Protein AF-A0A7S2S8W8-F1 (afdb_monomer)

Sequence (246 aa):
MSVVNAVALASGLCRGRGTAKTPIMGRAKRGIFCGKHIGFGNNVSFSNRKTRRSFKPNVHAHNLKSELLGETIRLNVSCHALRNIKKFGGLDNLILNKPRLVADSEIAQKLRVRMLHALEKKKLEEQGIVPDLPEVPENTLYNPKDENTCPSITDRIVEYVKRQEENNTKILEAIRDIETGTSQGDMALEKRGYRELELRVKLVRGHQTKMDKLMLLKEEAEENLRTTLHQKKVLSRNPAYDFDTN

Structure (mmCIF, N/CA/C/O backbone):
data_AF-A0A7S2S8W8-F1
#
_entry.id   AF-A0A7S2S8W8-F1
#
loop_
_atom_site.group_PDB
_atom_site.id
_atom_site.type_symbol
_atom_site.label_atom_id
_atom_site.label_alt_id
_atom_site.label_comp_id
_atom_site.label_asym_id
_atom_site.label_entity_id
_atom_site.label_seq_id
_atom_site.pdbx_PDB_ins_code
_atom_site.Cartn_x
_atom_site.Cartn_y
_atom_site.Cartn_z
_atom_site.occupancy
_atom_site.B_iso_or_equiv
_atom_site.auth_seq_id
_atom_site.auth_comp_id
_atom_site.auth_asym_id
_atom_site.auth_atom_id
_atom_site.pdbx_PDB_model_num
ATOM 1 N N . MET A 1 1 ? 47.990 -44.825 5.939 1.00 40.16 1 MET A N 1
ATOM 2 C CA . MET A 1 1 ? 46.620 -44.996 5.407 1.00 40.16 1 MET A CA 1
ATOM 3 C C . MET A 1 1 ? 45.689 -44.319 6.407 1.00 40.16 1 MET A C 1
ATOM 5 O O . MET A 1 1 ? 45.639 -44.792 7.522 1.00 40.16 1 MET A O 1
ATOM 9 N N . SER A 1 2 ? 45.044 -43.181 6.200 1.00 39.59 2 SER A N 1
ATOM 10 C CA . SER A 1 2 ? 44.825 -42.337 5.032 1.00 39.59 2 SER A CA 1
ATOM 11 C C . SER A 1 2 ? 44.692 -40.885 5.508 1.00 39.59 2 SER A C 1
ATOM 13 O O . SER A 1 2 ? 43.939 -40.581 6.426 1.00 39.59 2 SER A O 1
ATOM 15 N N . VAL A 1 3 ? 45.450 -40.018 4.850 1.00 44.34 3 VAL A N 1
ATOM 16 C CA . VAL A 1 3 ? 45.323 -38.559 4.771 1.00 44.34 3 VAL A CA 1
ATOM 17 C C . VAL A 1 3 ? 43.869 -38.161 4.474 1.00 44.34 3 VAL A C 1
ATOM 19 O O . VAL A 1 3 ? 43.349 -38.717 3.519 1.00 44.34 3 VAL A O 1
ATOM 22 N N . VAL A 1 4 ? 43.259 -37.208 5.202 1.00 42.69 4 VAL A N 1
ATOM 23 C CA . VAL A 1 4 ? 42.712 -35.954 4.622 1.00 42.69 4 VAL A CA 1
ATOM 24 C C . VAL A 1 4 ? 42.520 -34.875 5.702 1.00 42.69 4 VAL A C 1
ATOM 26 O O . VAL A 1 4 ? 41.838 -35.074 6.702 1.00 42.69 4 VAL A O 1
ATOM 29 N N . ASN A 1 5 ? 43.119 -33.715 5.443 1.00 41.22 5 ASN A N 1
ATOM 30 C CA . ASN A 1 5 ? 42.885 -32.427 6.090 1.00 41.22 5 ASN A CA 1
ATOM 31 C C . ASN A 1 5 ? 41.454 -31.906 5.879 1.00 41.22 5 ASN A C 1
ATOM 33 O O . ASN A 1 5 ? 40.918 -32.022 4.779 1.00 41.22 5 ASN A O 1
ATOM 37 N N . ALA A 1 6 ? 40.947 -31.142 6.851 1.00 36.03 6 ALA A N 1
ATOM 38 C CA . ALA A 1 6 ? 40.070 -30.002 6.581 1.00 36.03 6 ALA A CA 1
ATOM 39 C C . ALA A 1 6 ? 40.282 -28.898 7.635 1.00 36.03 6 ALA A C 1
ATOM 41 O O . ALA A 1 6 ? 39.604 -28.829 8.655 1.00 36.03 6 ALA A O 1
ATOM 42 N N . VAL A 1 7 ? 41.250 -28.022 7.360 1.00 43.06 7 VAL A N 1
A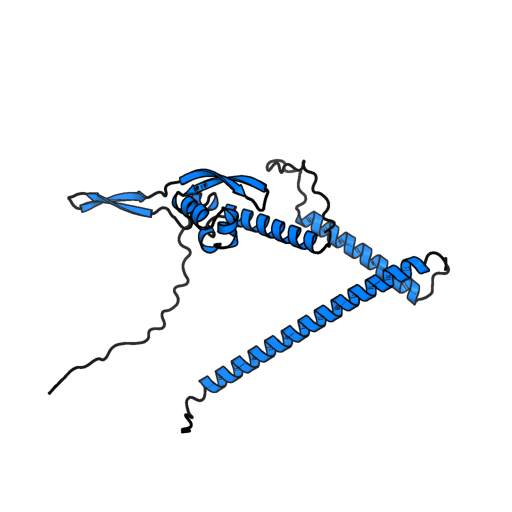TOM 43 C CA . VAL A 1 7 ? 41.299 -26.654 7.889 1.00 43.06 7 VAL A CA 1
ATOM 44 C C . VAL A 1 7 ? 40.491 -25.787 6.933 1.00 43.06 7 VAL A C 1
ATOM 46 O O . VAL A 1 7 ? 40.870 -25.667 5.772 1.00 43.06 7 VAL A O 1
ATOM 49 N N . ALA A 1 8 ? 39.399 -25.196 7.412 1.00 33.44 8 ALA A N 1
ATOM 50 C CA . ALA A 1 8 ? 38.772 -23.972 6.903 1.00 33.44 8 ALA A CA 1
ATOM 51 C C . ALA A 1 8 ? 37.471 -23.748 7.689 1.00 33.44 8 ALA A C 1
ATOM 53 O O . ALA A 1 8 ? 36.751 -24.698 7.949 1.00 33.44 8 ALA A O 1
ATOM 54 N N . LEU A 1 9 ? 37.030 -22.561 8.077 1.00 34.72 9 LEU A N 1
ATOM 55 C CA . LEU A 1 9 ? 37.530 -21.197 8.004 1.00 34.72 9 LEU A CA 1
ATOM 56 C C . LEU A 1 9 ? 36.616 -20.408 8.958 1.00 34.72 9 LEU A C 1
ATOM 58 O O . LEU A 1 9 ? 35.430 -20.714 9.067 1.00 34.72 9 LEU A O 1
ATOM 62 N N . ALA A 1 10 ? 37.191 -19.408 9.622 1.00 37.75 10 ALA A N 1
ATOM 63 C CA . ALA A 1 10 ? 36.541 -18.280 10.281 1.00 37.75 10 ALA A CA 1
ATOM 64 C C . ALA A 1 10 ? 35.009 -18.202 10.119 1.00 37.75 10 ALA A C 1
ATOM 66 O O . ALA A 1 10 ? 34.500 -17.874 9.044 1.00 37.75 10 ALA A O 1
ATOM 67 N N . SER A 1 11 ? 34.283 -18.379 11.226 1.00 39.22 11 SER A N 1
ATOM 68 C CA . SER A 1 11 ? 32.930 -17.852 11.395 1.00 39.22 11 SER A CA 1
ATOM 69 C C . SER A 1 11 ? 33.002 -16.324 11.361 1.00 39.22 11 SER A C 1
ATOM 71 O O . SER A 1 11 ? 32.976 -15.639 12.385 1.00 39.22 11 SER A O 1
ATOM 73 N N . GLY A 1 12 ? 33.170 -15.781 10.157 1.00 35.94 12 GLY A N 1
ATOM 74 C CA . GLY A 1 12 ? 33.008 -14.373 9.892 1.00 35.94 12 GLY A CA 1
ATOM 75 C C . GLY A 1 12 ? 31.598 -14.013 10.312 1.00 35.94 12 GLY A C 1
ATOM 76 O O . GLY A 1 12 ? 30.636 -14.437 9.672 1.00 35.94 12 GLY A O 1
ATOM 77 N N . LEU A 1 13 ? 31.484 -13.230 11.388 1.00 39.47 13 LEU A N 1
ATOM 78 C CA . LEU A 1 13 ? 30.313 -12.404 11.617 1.00 39.47 13 LEU A CA 1
ATOM 79 C C . LEU A 1 13 ? 30.018 -11.725 10.284 1.00 39.47 13 LEU A C 1
ATOM 81 O O . LEU A 1 13 ? 30.753 -10.836 9.841 1.00 39.47 13 LEU A O 1
ATOM 85 N N . CYS A 1 14 ? 28.957 -12.175 9.625 1.00 34.72 14 CYS A N 1
ATOM 86 C CA . CYS A 1 14 ? 28.351 -11.465 8.529 1.00 34.72 14 CYS A CA 1
ATOM 87 C C . CYS A 1 14 ? 27.943 -10.106 9.096 1.00 34.72 14 CYS A C 1
ATOM 89 O O . CYS A 1 14 ? 26.893 -9.958 9.718 1.00 34.72 14 CYS A O 1
ATOM 91 N N . ARG A 1 15 ? 28.829 -9.116 8.937 1.00 38.19 15 ARG A N 1
ATOM 92 C CA . ARG A 1 15 ? 28.527 -7.710 9.163 1.00 38.19 15 ARG A CA 1
ATOM 93 C C . ARG A 1 15 ? 27.234 -7.453 8.409 1.00 38.19 15 ARG A C 1
ATOM 95 O O . ARG A 1 15 ? 27.212 -7.549 7.180 1.00 38.19 15 ARG A O 1
ATOM 102 N N . GLY A 1 16 ? 26.158 -7.213 9.154 1.00 38.75 16 GLY A N 1
ATOM 103 C CA . GLY A 1 16 ? 24.884 -6.808 8.597 1.00 38.75 16 GLY A CA 1
ATOM 104 C C . GLY A 1 16 ? 25.149 -5.583 7.743 1.00 38.75 16 GLY A C 1
ATOM 105 O O . GLY A 1 16 ? 25.355 -4.489 8.262 1.00 38.75 16 GLY A O 1
ATOM 106 N N . ARG A 1 17 ? 25.209 -5.775 6.423 1.00 44.06 17 ARG A N 1
ATOM 107 C CA . ARG A 1 17 ? 25.119 -4.674 5.479 1.00 44.06 17 ARG A CA 1
ATOM 108 C C . ARG A 1 17 ? 23.768 -4.048 5.776 1.00 44.06 17 ARG A C 1
ATOM 110 O O . ARG A 1 17 ? 22.747 -4.647 5.444 1.00 44.06 17 ARG A O 1
ATOM 117 N N . GLY A 1 18 ? 23.767 -2.900 6.457 1.00 41.16 18 GLY A N 1
ATOM 118 C CA . GLY A 1 18 ? 22.583 -2.060 6.559 1.00 41.16 18 GLY A CA 1
ATOM 119 C C . GLY A 1 18 ? 22.009 -1.965 5.154 1.00 41.16 18 GLY A C 1
ATOM 120 O O . GLY A 1 18 ? 22.720 -1.586 4.222 1.00 41.16 18 GLY A O 1
ATOM 121 N N . THR A 1 19 ? 20.794 -2.473 4.966 1.00 54.81 19 THR A N 1
ATOM 122 C CA . THR A 1 19 ? 20.204 -2.616 3.639 1.00 54.81 19 THR A CA 1
ATOM 123 C C . THR A 1 19 ? 20.020 -1.216 3.078 1.00 54.81 19 THR A C 1
ATOM 125 O O . THR A 1 19 ? 19.075 -0.520 3.455 1.00 54.81 19 THR A O 1
ATOM 128 N N . ALA A 1 20 ? 20.940 -0.772 2.220 1.00 55.22 20 ALA A N 1
ATOM 129 C CA . ALA A 1 20 ? 20.755 0.452 1.464 1.00 55.22 20 ALA A CA 1
ATOM 130 C C . ALA A 1 20 ? 19.394 0.337 0.769 1.00 55.22 20 ALA A C 1
ATOM 132 O O . ALA A 1 20 ? 19.140 -0.647 0.067 1.00 55.22 20 ALA A O 1
ATOM 133 N N . LYS A 1 21 ? 18.489 1.286 1.038 1.00 60.09 21 LYS A N 1
ATOM 134 C CA . LYS A 1 21 ? 17.157 1.292 0.429 1.00 60.09 21 LYS A CA 1
ATOM 135 C C . LYS A 1 21 ? 17.355 1.263 -1.084 1.00 60.09 21 LYS A C 1
ATOM 137 O O . LYS A 1 21 ? 17.947 2.182 -1.645 1.00 60.09 21 LYS A O 1
ATOM 142 N N . THR A 1 22 ? 16.898 0.196 -1.736 1.00 68.69 22 THR A N 1
ATOM 143 C CA . THR A 1 22 ? 16.925 0.114 -3.197 1.00 68.69 22 THR A CA 1
ATOM 144 C C . THR A 1 22 ? 16.184 1.318 -3.773 1.00 68.69 22 THR A C 1
ATOM 146 O O . THR A 1 22 ? 15.126 1.667 -3.245 1.00 68.69 22 THR A O 1
ATOM 149 N N . PRO A 1 23 ? 16.705 1.964 -4.828 1.00 78.12 23 PRO A N 1
ATOM 150 C CA . PRO A 1 23 ? 16.072 3.145 -5.398 1.00 78.12 23 PRO A CA 1
ATOM 151 C C . PRO A 1 23 ? 14.656 2.804 -5.880 1.00 78.12 23 PRO A C 1
ATOM 153 O O . PRO A 1 23 ? 14.464 1.991 -6.784 1.00 78.12 23 PRO A O 1
ATOM 156 N N . ILE A 1 24 ? 13.660 3.422 -5.243 1.00 85.44 24 ILE A N 1
ATOM 157 C CA . ILE A 1 24 ? 12.235 3.239 -5.539 1.00 85.44 24 ILE A CA 1
ATOM 158 C C . ILE A 1 24 ? 11.877 4.120 -6.736 1.00 85.44 24 ILE A C 1
ATOM 160 O O . ILE A 1 24 ? 12.171 5.318 -6.742 1.00 85.44 24 ILE A O 1
ATOM 164 N N . MET A 1 25 ? 11.206 3.565 -7.751 1.00 91.00 25 MET A N 1
ATOM 165 C CA . MET A 1 25 ? 10.760 4.388 -8.880 1.00 91.00 25 MET A CA 1
ATOM 166 C C . MET A 1 25 ? 9.703 5.414 -8.429 1.00 91.00 25 MET A C 1
ATOM 168 O O . MET A 1 25 ? 8.770 5.076 -7.700 1.00 91.00 25 MET A O 1
ATOM 172 N N . GLY A 1 26 ? 9.754 6.649 -8.940 1.00 90.69 26 GLY A N 1
ATOM 173 C CA . GLY A 1 26 ? 8.770 7.685 -8.581 1.00 90.69 26 GLY A CA 1
ATOM 174 C C . GLY A 1 26 ? 7.314 7.303 -8.897 1.00 90.69 26 GLY A C 1
ATOM 175 O O . GLY A 1 26 ? 6.391 7.713 -8.199 1.00 90.69 26 GLY A O 1
ATOM 176 N N . ARG A 1 27 ? 7.095 6.449 -9.908 1.00 91.81 27 ARG A N 1
ATOM 177 C CA . ARG A 1 27 ? 5.765 5.914 -10.250 1.00 91.81 27 ARG A CA 1
ATOM 178 C C . ARG A 1 27 ? 5.207 4.976 -9.168 1.00 91.81 27 ARG A C 1
ATOM 180 O O . ARG A 1 27 ? 3.992 4.935 -9.001 1.00 91.81 27 ARG A O 1
ATOM 187 N N . ALA A 1 28 ? 6.063 4.271 -8.423 1.00 93.31 28 ALA A N 1
ATOM 188 C CA . ALA A 1 28 ? 5.646 3.326 -7.387 1.00 93.31 28 ALA A CA 1
ATOM 189 C C . ALA A 1 28 ? 5.026 4.026 -6.176 1.00 93.31 28 ALA A C 1
ATOM 191 O O . ALA A 1 28 ? 4.106 3.486 -5.576 1.00 93.31 28 ALA A O 1
ATOM 192 N N . LYS A 1 29 ? 5.429 5.270 -5.896 1.00 92.31 29 LYS A N 1
ATOM 193 C CA . LYS A 1 29 ? 4.823 6.099 -4.846 1.00 92.31 29 LYS A CA 1
ATOM 194 C C . LYS A 1 29 ? 3.342 6.398 -5.109 1.00 92.31 29 LYS A C 1
ATOM 196 O O . LYS A 1 29 ? 2.543 6.436 -4.179 1.00 92.31 29 LYS A O 1
ATOM 201 N N . ARG A 1 30 ? 2.973 6.573 -6.388 1.00 93.19 30 ARG A N 1
ATOM 202 C CA . ARG A 1 30 ? 1.627 6.975 -6.848 1.00 93.19 30 ARG A CA 1
ATOM 203 C C . ARG A 1 30 ? 0.726 5.805 -7.265 1.00 93.19 30 ARG A C 1
ATOM 205 O O . ARG A 1 30 ? -0.332 6.030 -7.843 1.00 93.19 3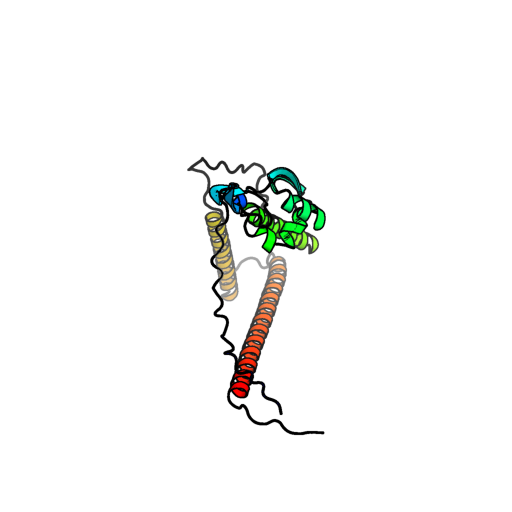0 ARG A O 1
ATOM 212 N N . GLY A 1 31 ? 1.150 4.560 -7.075 1.00 94.62 31 GLY A N 1
ATOM 213 C CA . GLY A 1 31 ? 0.384 3.388 -7.504 1.00 94.62 31 GLY A CA 1
ATOM 214 C C . GLY A 1 31 ? 0.757 2.142 -6.715 1.00 94.62 31 GLY A C 1
ATOM 215 O O . GLY A 1 31 ? 1.594 2.201 -5.822 1.00 94.62 31 GLY A O 1
ATOM 216 N N . ILE A 1 32 ? 0.145 1.004 -7.032 1.00 96.12 32 ILE A N 1
ATOM 217 C CA . ILE A 1 32 ? 0.390 -0.257 -6.324 1.00 96.12 32 ILE A CA 1
ATOM 218 C C . ILE A 1 32 ? 1.155 -1.215 -7.236 1.00 96.12 32 ILE A C 1
ATOM 220 O O . ILE A 1 32 ? 0.623 -1.750 -8.210 1.00 96.12 32 ILE A O 1
ATOM 224 N N . PHE A 1 33 ? 2.427 -1.444 -6.904 1.00 95.94 33 PHE A N 1
ATOM 225 C CA . PHE A 1 33 ? 3.345 -2.248 -7.718 1.00 95.94 33 PHE A CA 1
ATOM 226 C C . PHE A 1 33 ? 3.757 -3.572 -7.069 1.00 95.94 33 PHE A C 1
ATOM 228 O O . PHE A 1 33 ? 4.293 -4.434 -7.766 1.00 95.94 33 PHE A O 1
ATOM 235 N N . CYS A 1 34 ? 3.479 -3.756 -5.774 1.00 94.44 34 CYS A N 1
ATOM 236 C CA . CYS A 1 34 ? 3.847 -4.947 -5.002 1.00 94.44 34 CYS A CA 1
ATOM 237 C C . CYS A 1 34 ? 5.341 -5.311 -5.124 1.00 94.44 34 CYS A C 1
ATOM 239 O O . CYS A 1 34 ? 5.678 -6.440 -5.476 1.00 94.44 34 CYS A O 1
ATOM 241 N N . GLY A 1 35 ? 6.233 -4.333 -4.927 1.00 90.44 35 GLY A N 1
ATOM 242 C CA . GLY A 1 35 ? 7.690 -4.511 -5.016 1.00 90.44 35 GLY A CA 1
ATOM 243 C C . GLY A 1 35 ? 8.256 -4.678 -6.433 1.00 90.44 35 GLY A C 1
ATOM 244 O O . GLY A 1 35 ? 9.453 -4.914 -6.595 1.00 90.44 35 GLY A O 1
ATOM 245 N N . LYS A 1 36 ? 7.434 -4.577 -7.490 1.00 93.19 36 LYS A N 1
ATOM 246 C CA . LYS A 1 36 ? 7.931 -4.603 -8.875 1.00 93.19 36 LYS A CA 1
ATOM 247 C C . LYS A 1 36 ? 8.510 -3.251 -9.266 1.00 93.19 36 LYS A C 1
ATOM 249 O O . LYS A 1 36 ? 7.774 -2.272 -9.380 1.00 93.19 36 LYS A O 1
ATOM 254 N N . HIS A 1 37 ? 9.814 -3.242 -9.544 1.00 93.25 37 HIS A N 1
ATOM 255 C CA . HIS A 1 37 ? 10.558 -2.053 -9.956 1.00 93.25 37 HIS A CA 1
ATOM 256 C C . HIS A 1 37 ? 10.982 -2.067 -11.432 1.00 93.25 37 HIS A C 1
ATOM 258 O O . HIS A 1 37 ? 10.821 -3.076 -12.118 1.00 93.25 37 HIS A O 1
ATOM 264 N N . ILE A 1 38 ? 11.478 -0.929 -11.939 1.00 94.44 38 ILE A N 1
ATOM 265 C CA . ILE A 1 38 ? 12.069 -0.850 -13.281 1.00 94.44 38 ILE A CA 1
ATOM 266 C C . ILE A 1 38 ? 13.396 -1.604 -13.228 1.00 94.44 38 ILE A C 1
ATOM 268 O O . ILE A 1 38 ? 14.265 -1.273 -12.426 1.00 94.44 38 ILE A O 1
ATOM 272 N N . GLY A 1 39 ? 13.547 -2.609 -14.084 1.00 93.38 39 GLY A N 1
ATOM 273 C CA . GLY A 1 39 ? 14.824 -3.281 -14.285 1.00 93.38 39 GLY A CA 1
ATOM 274 C C . GLY A 1 39 ? 15.680 -2.510 -15.284 1.00 93.38 39 GLY A C 1
ATOM 275 O O . GLY A 1 39 ? 15.172 -2.033 -16.300 1.00 93.38 39 GLY A O 1
ATOM 276 N N . PHE A 1 40 ? 16.984 -2.424 -15.041 1.00 94.88 40 PHE A N 1
ATOM 277 C CA . PHE A 1 40 ? 17.944 -1.906 -16.014 1.00 94.88 40 PHE A CA 1
ATOM 278 C C . PHE A 1 40 ? 18.826 -3.046 -16.510 1.00 94.88 40 PHE A C 1
ATOM 280 O O . PHE A 1 40 ? 19.296 -3.858 -15.718 1.00 94.88 40 PHE A O 1
ATOM 287 N N . GLY A 1 41 ? 19.062 -3.108 -17.817 1.00 96.56 41 GLY A N 1
ATOM 288 C CA . GLY A 1 41 ? 19.919 -4.129 -18.409 1.00 96.56 41 GLY A CA 1
ATOM 289 C C . GLY A 1 41 ? 20.430 -3.721 -19.780 1.00 96.56 41 GLY A C 1
ATOM 290 O O . GLY A 1 41 ? 20.379 -2.547 -20.149 1.00 96.56 41 GLY A O 1
ATOM 291 N N . ASN A 1 42 ? 20.929 -4.698 -20.532 1.00 98.12 42 ASN A N 1
ATOM 292 C CA . ASN A 1 42 ? 21.474 -4.482 -21.867 1.00 98.12 42 ASN A CA 1
ATOM 293 C C . ASN A 1 42 ? 20.711 -5.318 -22.899 1.00 98.12 42 ASN A C 1
ATOM 295 O O . ASN A 1 42 ? 20.236 -6.406 -22.583 1.00 98.12 42 ASN A O 1
ATOM 299 N N . ASN A 1 43 ? 20.603 -4.824 -24.128 1.00 97.31 43 ASN A N 1
ATOM 300 C CA . ASN A 1 43 ? 20.388 -5.671 -25.289 1.00 97.31 43 ASN A CA 1
ATOM 301 C C . ASN A 1 43 ? 21.753 -6.196 -25.749 1.00 97.31 43 ASN A C 1
ATOM 303 O O . ASN A 1 43 ? 22.711 -5.421 -25.787 1.00 97.31 43 ASN A O 1
ATOM 307 N N . VAL A 1 44 ? 21.851 -7.486 -26.054 1.00 97.44 44 VAL A N 1
ATOM 308 C CA . VAL A 1 44 ? 23.107 -8.140 -26.442 1.00 97.44 44 VAL A CA 1
ATOM 309 C C . VAL A 1 44 ? 22.930 -8.683 -27.852 1.00 97.44 44 VAL A C 1
ATOM 311 O O . VAL A 1 44 ? 22.032 -9.481 -28.100 1.00 97.44 44 VAL A O 1
ATOM 314 N N . SER A 1 45 ? 23.750 -8.200 -28.783 1.00 96.88 45 SER A N 1
ATOM 315 C CA . SER A 1 45 ? 23.772 -8.706 -30.164 1.00 96.88 45 SER A CA 1
ATOM 316 C C . SER A 1 45 ? 24.510 -10.043 -30.263 1.00 96.88 45 SER A C 1
ATOM 318 O O . SER A 1 45 ? 25.250 -10.409 -29.354 1.00 96.88 45 SER A O 1
ATOM 320 N N . PHE A 1 46 ? 24.371 -10.734 -31.398 1.00 96.88 46 PHE A N 1
ATOM 321 C CA . PHE A 1 46 ? 25.127 -11.956 -31.698 1.00 96.88 46 PHE A CA 1
ATOM 322 C C . PHE A 1 46 ? 26.648 -11.749 -31.575 1.00 96.88 46 PHE A C 1
ATOM 324 O O . PHE A 1 46 ? 27.353 -12.584 -31.022 1.00 96.88 46 PHE A O 1
ATOM 331 N N . SER A 1 47 ? 27.145 -10.575 -31.982 1.00 97.06 47 SER A N 1
ATOM 332 C CA . SER A 1 47 ? 28.548 -10.164 -31.815 1.00 97.06 47 SER A CA 1
ATOM 333 C C . SER A 1 47 ? 28.871 -9.607 -30.416 1.00 97.06 47 SER A C 1
ATOM 335 O O . SER A 1 47 ? 29.846 -8.877 -30.257 1.00 97.06 47 SER A O 1
ATOM 337 N N . ASN A 1 48 ? 28.035 -9.863 -29.405 1.00 96.00 48 ASN A N 1
ATOM 338 C CA . ASN A 1 48 ? 28.184 -9.415 -28.014 1.00 96.00 48 ASN A CA 1
ATOM 339 C C . ASN A 1 48 ? 28.289 -7.894 -27.781 1.00 96.00 48 ASN A C 1
ATOM 341 O O . ASN A 1 48 ? 28.655 -7.454 -26.687 1.00 96.00 48 ASN A O 1
ATOM 345 N N . ARG A 1 49 ? 27.896 -7.057 -28.750 1.00 96.88 49 ARG A N 1
ATOM 346 C CA . ARG A 1 49 ? 27.734 -5.607 -28.526 1.00 96.88 49 ARG A CA 1
ATOM 347 C C . ARG A 1 49 ? 26.558 -5.361 -27.579 1.00 96.88 49 ARG A C 1
ATOM 349 O O . ARG A 1 49 ? 25.490 -5.942 -27.787 1.00 96.88 49 ARG A O 1
ATOM 356 N N . LYS A 1 50 ? 26.758 -4.509 -26.565 1.00 97.94 50 LYS A N 1
ATOM 357 C CA . LYS A 1 50 ? 25.799 -4.237 -25.478 1.00 97.94 50 LYS A CA 1
ATOM 358 C C . LYS A 1 50 ? 25.229 -2.822 -25.588 1.00 97.94 50 LYS A C 1
ATOM 360 O O . LYS A 1 50 ? 25.982 -1.859 -25.492 1.00 97.94 50 LYS A O 1
ATOM 365 N N . THR A 1 51 ? 23.910 -2.684 -25.712 1.00 98.00 51 THR A N 1
ATOM 366 C CA . THR A 1 51 ? 23.212 -1.381 -25.672 1.00 98.00 51 THR A CA 1
ATOM 367 C C . THR A 1 51 ? 22.288 -1.295 -24.460 1.00 98.00 51 THR A C 1
ATOM 369 O O . THR A 1 51 ? 21.669 -2.286 -24.084 1.00 98.00 51 THR A O 1
ATOM 372 N N . ARG A 1 52 ? 22.196 -0.137 -23.791 1.00 97.62 52 ARG A N 1
ATOM 373 C CA . ARG A 1 52 ? 21.379 0.012 -22.569 1.00 97.62 52 ARG A CA 1
ATOM 374 C C . ARG A 1 52 ? 19.885 -0.087 -22.893 1.00 97.62 52 ARG A C 1
ATOM 376 O O . ARG A 1 52 ? 19.410 0.535 -23.835 1.00 97.62 52 ARG A O 1
ATOM 383 N N . ARG A 1 53 ? 19.129 -0.820 -22.071 1.00 96.81 53 ARG A N 1
ATOM 384 C CA . ARG A 1 53 ? 17.659 -0.893 -22.133 1.00 96.81 53 ARG A CA 1
ATOM 385 C C . ARG A 1 53 ? 17.034 -0.893 -20.739 1.00 96.81 53 ARG A C 1
ATOM 387 O O . ARG A 1 53 ? 17.689 -1.206 -19.745 1.00 96.81 53 ARG A O 1
ATOM 394 N N . SER A 1 54 ? 15.742 -0.578 -20.675 1.00 95.69 54 SER A N 1
ATOM 395 C CA . SER A 1 54 ? 14.942 -0.642 -19.446 1.00 95.69 54 SER A CA 1
ATOM 396 C C . SER A 1 54 ? 13.797 -1.649 -19.577 1.00 95.69 54 SER A C 1
ATOM 398 O O . SER A 1 54 ? 13.238 -1.838 -20.657 1.00 95.69 54 SER A O 1
ATOM 400 N N . PHE A 1 55 ? 13.452 -2.295 -18.465 1.00 95.12 55 PHE A N 1
ATOM 401 C CA . PHE A 1 55 ? 12.356 -3.250 -18.329 1.00 95.12 55 PHE A CA 1
ATOM 402 C C . PHE A 1 55 ? 11.301 -2.646 -17.407 1.00 95.12 55 PHE A C 1
ATOM 404 O O . PHE A 1 55 ? 11.501 -2.539 -16.195 1.00 95.12 55 PHE A O 1
ATOM 411 N N . LYS A 1 56 ? 10.186 -2.201 -17.987 1.00 94.62 56 LYS A N 1
ATOM 412 C CA . LYS A 1 56 ? 9.091 -1.565 -17.246 1.00 94.62 56 LYS A CA 1
ATOM 413 C C . LYS A 1 56 ? 8.081 -2.629 -16.796 1.00 94.62 56 LYS A C 1
ATOM 415 O O . LYS A 1 56 ? 7.804 -3.548 -17.565 1.00 94.62 56 LYS A O 1
ATOM 420 N N . PRO A 1 57 ? 7.508 -2.520 -15.584 1.00 95.69 57 PRO A N 1
ATOM 421 C CA . PRO A 1 57 ? 6.399 -3.382 -15.191 1.00 95.69 57 PRO A CA 1
ATOM 422 C C . PRO A 1 57 ? 5.167 -3.102 -16.062 1.00 95.69 57 PRO A C 1
ATOM 424 O O . PRO A 1 57 ? 4.959 -1.965 -16.491 1.00 95.69 57 PRO A O 1
ATOM 427 N N . ASN A 1 58 ? 4.331 -4.121 -16.277 1.00 96.50 58 ASN A N 1
ATOM 428 C CA . ASN A 1 58 ? 3.032 -3.939 -16.921 1.00 96.50 58 ASN A CA 1
ATOM 429 C C . ASN A 1 58 ? 2.040 -3.312 -15.926 1.00 96.50 58 ASN A C 1
ATOM 431 O O . ASN A 1 58 ? 1.816 -3.883 -14.853 1.00 96.50 58 ASN A O 1
ATOM 435 N N . VAL A 1 59 ? 1.509 -2.132 -16.256 1.00 96.31 59 VAL A N 1
ATOM 436 C CA . VAL A 1 59 ? 0.703 -1.282 -15.366 1.00 96.31 59 VAL A CA 1
ATOM 437 C C . VAL A 1 59 ? -0.563 -0.849 -16.082 1.00 96.31 59 VAL A C 1
ATOM 439 O O . VAL A 1 59 ? -0.489 -0.310 -17.184 1.00 96.31 59 VAL A O 1
ATOM 442 N N . HIS A 1 60 ? -1.696 -0.997 -15.403 1.00 96.19 60 HIS A N 1
ATOM 443 C CA . HIS A 1 60 ? -3.005 -0.574 -15.886 1.00 96.19 60 HIS A CA 1
ATOM 444 C C . HIS A 1 60 ? -3.727 0.246 -14.815 1.00 96.19 60 HIS A C 1
ATOM 446 O O . HIS A 1 60 ? -3.516 0.044 -13.617 1.00 96.19 60 HIS A O 1
ATOM 452 N N . ALA A 1 61 ? -4.571 1.183 -15.242 1.00 97.25 61 ALA A N 1
ATOM 453 C CA . ALA A 1 61 ? -5.459 1.904 -14.339 1.00 97.25 61 ALA A CA 1
ATOM 454 C C . ALA A 1 61 ? -6.713 1.056 -14.089 1.00 97.25 61 ALA A C 1
ATOM 456 O O . ALA A 1 61 ? -7.405 0.702 -15.039 1.00 97.25 61 ALA A O 1
ATOM 457 N N . HIS A 1 62 ? -7.006 0.742 -12.828 1.00 96.75 62 HIS A N 1
ATOM 458 C CA . HIS A 1 62 ? -8.195 -0.013 -12.433 1.00 96.75 62 HIS A CA 1
ATOM 459 C C . HIS A 1 62 ? -8.958 0.700 -11.322 1.00 96.75 62 HIS A C 1
ATOM 461 O O . HIS A 1 62 ? -8.362 1.319 -10.439 1.00 96.75 62 HIS A O 1
ATOM 467 N N . ASN A 1 63 ? -10.280 0.561 -11.364 1.00 97.00 63 ASN A N 1
ATOM 468 C CA . ASN A 1 63 ? -11.184 0.971 -10.301 1.00 97.00 63 ASN A CA 1
ATOM 469 C C . ASN A 1 63 ? -11.343 -0.210 -9.339 1.00 97.00 63 ASN A C 1
ATOM 471 O O . ASN A 1 63 ? -11.861 -1.256 -9.725 1.00 97.00 63 ASN A O 1
ATOM 475 N N . LEU A 1 64 ? -10.841 -0.066 -8.115 1.00 96.62 64 LEU A N 1
ATOM 476 C CA . LEU A 1 64 ? -10.883 -1.099 -7.085 1.00 96.62 64 LEU A CA 1
ATOM 477 C C . LEU A 1 64 ? -11.850 -0.674 -5.985 1.00 96.62 64 LEU A C 1
ATOM 479 O O . LEU A 1 64 ? -11.712 0.412 -5.427 1.00 96.62 64 LEU A O 1
ATOM 483 N N . LYS A 1 65 ? -12.819 -1.532 -5.670 1.00 95.62 65 LYS A N 1
ATOM 484 C CA . LYS A 1 65 ? -13.767 -1.296 -4.580 1.00 95.62 65 LYS A CA 1
ATOM 485 C C . LYS A 1 65 ? -13.107 -1.617 -3.235 1.00 95.62 65 LYS A C 1
ATOM 487 O O . LYS A 1 65 ? -12.456 -2.655 -3.111 1.00 95.62 65 LYS A O 1
ATOM 492 N N . SER A 1 66 ? -13.268 -0.724 -2.262 1.00 95.69 66 SER A N 1
ATOM 493 C CA . SER A 1 66 ? -12.907 -0.943 -0.859 1.00 95.69 66 SER A CA 1
ATOM 494 C C . SER A 1 66 ? -14.179 -1.237 -0.069 1.00 95.69 66 SER A C 1
ATOM 496 O O . SER A 1 66 ? -15.138 -0.469 -0.126 1.00 95.69 66 SER A O 1
ATOM 498 N N . GLU A 1 67 ? -14.208 -2.359 0.643 1.00 93.25 67 GLU A N 1
ATOM 499 C CA . GLU A 1 67 ? -15.359 -2.775 1.453 1.00 93.25 67 GLU A CA 1
ATOM 500 C C . GLU A 1 67 ? -15.385 -2.023 2.782 1.00 93.25 67 GLU A C 1
ATOM 502 O O . GLU A 1 67 ? -16.448 -1.633 3.259 1.00 93.25 67 GLU A O 1
ATOM 507 N N . LEU A 1 68 ? -14.208 -1.757 3.358 1.00 93.38 68 LEU A N 1
ATOM 508 C CA . LEU A 1 68 ? -14.096 -1.029 4.619 1.00 93.38 68 LEU A CA 1
ATOM 509 C C . LEU A 1 68 ? -14.503 0.436 4.488 1.00 93.38 68 LEU A C 1
ATOM 511 O O . LEU A 1 68 ? -15.142 0.958 5.400 1.00 93.38 68 LEU A O 1
ATOM 515 N N . LEU A 1 69 ? -14.123 1.080 3.380 1.00 91.56 69 LEU A N 1
ATOM 516 C CA . LEU A 1 69 ? -14.415 2.491 3.120 1.00 91.56 69 LEU A CA 1
ATOM 517 C C . LEU A 1 69 ? -15.738 2.703 2.370 1.00 91.56 69 LEU A C 1
ATOM 519 O O . LEU A 1 69 ? -16.251 3.812 2.372 1.00 91.56 69 LEU A O 1
ATOM 523 N N . GLY A 1 70 ? -16.270 1.681 1.693 1.00 93.81 70 GLY A N 1
ATOM 524 C CA . GLY A 1 70 ? -17.466 1.811 0.850 1.00 93.81 70 GLY A CA 1
ATOM 525 C C . GLY A 1 70 ? -17.243 2.574 -0.466 1.00 93.81 70 GLY A C 1
ATOM 526 O O . GLY A 1 70 ? -18.185 2.782 -1.225 1.00 93.81 70 GLY A O 1
ATOM 527 N N . GLU A 1 71 ? -16.004 2.961 -0.775 1.00 93.56 71 GLU A N 1
ATOM 528 C CA . GLU A 1 71 ? -15.644 3.774 -1.941 1.00 93.56 71 GLU A CA 1
ATOM 529 C C . GLU A 1 71 ? -15.002 2.941 -3.064 1.00 93.56 71 GLU A C 1
ATOM 531 O O . GLU A 1 71 ? -14.359 1.910 -2.835 1.00 93.56 71 GLU A O 1
ATOM 536 N N . THR A 1 72 ? -15.110 3.429 -4.305 1.00 95.75 72 THR A N 1
ATOM 537 C CA . THR A 1 72 ? -14.359 2.889 -5.450 1.00 95.75 72 THR A CA 1
ATOM 538 C C . THR A 1 72 ? -13.148 3.768 -5.744 1.00 95.75 72 THR A C 1
ATOM 540 O O . THR A 1 72 ? -13.283 4.942 -6.075 1.00 95.75 72 THR A O 1
ATOM 543 N N . ILE A 1 73 ? -11.948 3.194 -5.661 1.00 95.06 73 ILE A N 1
ATOM 544 C CA . ILE A 1 73 ? -10.678 3.916 -5.756 1.00 95.06 73 ILE A CA 1
ATOM 545 C C . ILE A 1 73 ? -10.006 3.597 -7.092 1.00 95.06 73 ILE A C 1
ATOM 547 O O . ILE A 1 73 ? -9.674 2.445 -7.382 1.00 95.06 73 ILE A O 1
ATOM 551 N N . ARG A 1 74 ? -9.755 4.625 -7.907 1.00 96.50 74 ARG A N 1
ATOM 552 C CA . ARG A 1 74 ? -9.005 4.489 -9.162 1.00 96.50 74 ARG A CA 1
ATOM 553 C C . ARG A 1 74 ? -7.502 4.519 -8.891 1.00 96.50 74 ARG A C 1
ATOM 555 O O . ARG A 1 74 ? -6.970 5.537 -8.458 1.00 96.50 74 ARG A O 1
ATOM 562 N N . LEU A 1 75 ? -6.802 3.424 -9.185 1.00 96.00 75 LEU A N 1
ATOM 563 C CA . LEU A 1 75 ? -5.363 3.281 -8.944 1.00 96.00 75 LEU A CA 1
ATOM 564 C C . LEU A 1 75 ? -4.628 2.772 -10.184 1.00 96.00 75 LEU A C 1
ATOM 566 O O . LEU A 1 75 ? -5.156 1.984 -10.965 1.00 96.00 75 LEU A O 1
ATOM 570 N N . ASN A 1 76 ? -3.364 3.175 -10.328 1.00 96.88 76 ASN A N 1
ATOM 571 C CA . ASN A 1 76 ? -2.433 2.526 -11.250 1.00 96.88 76 ASN A CA 1
ATOM 572 C C . ASN A 1 76 ? -1.860 1.282 -10.574 1.00 96.88 76 ASN A C 1
ATOM 574 O O . ASN A 1 76 ? -1.161 1.389 -9.562 1.00 96.88 76 ASN A O 1
ATOM 578 N N . VAL A 1 77 ? -2.148 0.112 -11.133 1.00 97.19 77 VAL A N 1
ATOM 579 C CA . VAL A 1 77 ? -1.848 -1.182 -10.522 1.00 97.19 77 VAL A CA 1
ATOM 580 C C . VAL A 1 77 ? -1.057 -2.039 -11.501 1.00 97.19 77 VAL A C 1
ATOM 582 O O . VAL A 1 77 ? -1.366 -2.099 -12.692 1.00 97.19 77 VAL A O 1
ATOM 585 N N . SER A 1 78 ? -0.009 -2.706 -11.018 1.00 97.31 78 SER A N 1
ATOM 586 C CA . SER A 1 78 ? 0.718 -3.676 -11.840 1.00 97.31 78 SER A CA 1
ATOM 587 C C . SER A 1 78 ? -0.070 -4.984 -11.988 1.00 97.31 78 SER A C 1
ATOM 589 O O . SER A 1 78 ? -0.788 -5.387 -11.073 1.00 97.31 78 SER A O 1
ATOM 591 N N . CYS A 1 79 ? 0.110 -5.734 -13.080 1.00 97.19 79 CYS A N 1
ATOM 592 C CA . CYS A 1 79 ? -0.526 -7.061 -13.208 1.00 97.19 79 CYS A CA 1
ATOM 593 C C . CYS A 1 79 ? -0.112 -8.031 -12.084 1.00 97.19 79 CYS A C 1
ATOM 595 O O . CYS A 1 79 ? -0.834 -8.967 -11.745 1.00 97.19 79 CYS A O 1
ATOM 597 N N . HIS A 1 80 ? 1.073 -7.838 -11.496 1.00 96.56 80 HIS A N 1
ATOM 598 C CA . HIS A 1 80 ? 1.490 -8.592 -10.316 1.00 96.56 80 HIS A CA 1
ATOM 599 C C . HIS A 1 80 ? 0.668 -8.205 -9.080 1.00 96.56 80 HIS A C 1
ATOM 601 O O . HIS A 1 80 ? 0.206 -9.084 -8.357 1.00 96.56 80 HIS A O 1
ATOM 607 N N . ALA A 1 81 ? 0.434 -6.909 -8.877 1.00 97.06 81 ALA A N 1
ATOM 608 C CA . ALA A 1 81 ? -0.411 -6.416 -7.802 1.00 97.06 81 ALA A CA 1
ATOM 609 C C . ALA A 1 81 ? -1.873 -6.862 -7.956 1.00 97.06 81 ALA A C 1
ATOM 611 O O . ALA A 1 81 ? -2.441 -7.335 -6.980 1.00 97.06 81 ALA A O 1
ATOM 612 N N . LEU A 1 82 ? -2.447 -6.843 -9.165 1.00 97.25 82 LEU A N 1
ATOM 613 C CA . LEU A 1 82 ? -3.801 -7.370 -9.415 1.00 97.25 82 LEU A CA 1
ATOM 614 C C . LEU A 1 82 ? -3.937 -8.847 -9.016 1.00 97.25 82 LEU A C 1
ATOM 616 O O . LEU A 1 82 ? -4.907 -9.231 -8.365 1.00 97.25 82 LEU A O 1
ATOM 620 N N . ARG A 1 83 ? -2.937 -9.678 -9.340 1.00 96.94 83 ARG A N 1
ATOM 621 C CA . ARG A 1 83 ? -2.910 -11.085 -8.905 1.00 96.94 83 ARG A CA 1
ATOM 622 C C . ARG A 1 83 ? -2.856 -11.218 -7.384 1.00 96.94 83 ARG A C 1
ATOM 624 O O . ARG A 1 83 ? -3.537 -12.078 -6.837 1.00 96.94 83 ARG A O 1
ATOM 631 N N . ASN A 1 84 ? -2.084 -10.369 -6.705 1.00 97.25 84 ASN A N 1
ATOM 632 C CA . ASN A 1 84 ? -2.034 -10.352 -5.242 1.00 97.25 84 ASN A CA 1
ATOM 633 C C . ASN A 1 84 ? -3.366 -9.900 -4.630 1.00 97.25 84 ASN A C 1
ATOM 635 O O . ASN A 1 84 ? -3.832 -10.544 -3.700 1.00 97.25 84 ASN A O 1
ATOM 639 N N . ILE A 1 85 ? -4.010 -8.864 -5.176 1.00 97.00 85 ILE A N 1
ATOM 640 C CA . ILE A 1 85 ? -5.345 -8.414 -4.745 1.00 97.00 85 ILE A CA 1
ATOM 641 C C . ILE A 1 85 ? -6.338 -9.577 -4.823 1.00 97.00 85 ILE A C 1
ATOM 643 O O . ILE A 1 85 ? -7.023 -9.861 -3.845 1.00 97.00 85 ILE A O 1
ATOM 647 N N . LYS A 1 86 ? -6.356 -10.313 -5.943 1.00 96.38 86 LYS A N 1
ATOM 648 C CA . LYS A 1 86 ? -7.205 -11.504 -6.092 1.00 96.38 86 LYS A CA 1
ATOM 649 C C . LYS A 1 86 ? -6.837 -12.604 -5.089 1.00 96.38 86 LYS A C 1
ATOM 651 O O . LYS A 1 86 ? -7.723 -13.191 -4.484 1.00 96.38 86 LYS A O 1
ATOM 656 N N . LYS A 1 87 ? -5.540 -12.863 -4.884 1.00 96.62 87 LYS A N 1
ATOM 657 C CA . LYS A 1 87 ? -5.042 -13.888 -3.951 1.00 96.62 87 LYS A CA 1
ATOM 658 C C . LYS A 1 87 ? -5.430 -13.610 -2.495 1.00 96.62 87 LYS A C 1
ATOM 660 O O . LYS A 1 87 ? -5.713 -14.549 -1.765 1.00 96.62 87 LYS A O 1
ATOM 665 N N . PHE A 1 88 ? -5.399 -12.351 -2.068 1.00 95.25 88 PHE A N 1
ATOM 666 C CA . PHE A 1 88 ? -5.739 -11.957 -0.696 1.00 95.25 88 PHE A CA 1
ATOM 667 C C . PHE A 1 88 ? -7.222 -11.601 -0.522 1.00 95.25 88 PHE A C 1
ATOM 669 O O . PHE A 1 88 ? -7.619 -11.211 0.571 1.00 95.25 88 PHE A O 1
ATOM 676 N N . GLY A 1 89 ? -8.035 -11.739 -1.573 1.00 95.12 89 GLY A N 1
ATOM 677 C CA . GLY A 1 89 ? -9.475 -11.505 -1.506 1.00 95.12 89 GLY A CA 1
ATOM 678 C C . GLY A 1 89 ? -9.857 -10.034 -1.345 1.00 95.12 89 GLY A C 1
ATOM 679 O O . GLY A 1 89 ? -10.796 -9.744 -0.625 1.00 95.12 89 GLY A O 1
ATOM 680 N N . GLY A 1 90 ? -9.116 -9.100 -1.951 1.00 95.38 90 GLY A N 1
ATOM 681 C CA . GLY A 1 90 ? -9.485 -7.680 -1.959 1.00 95.38 90 GLY A CA 1
ATOM 682 C C . GLY A 1 90 ? -8.314 -6.710 -1.807 1.00 95.38 90 GLY A C 1
ATOM 683 O O . GLY A 1 90 ? -7.186 -7.090 -1.476 1.00 95.38 90 GLY A O 1
ATOM 684 N N . LEU A 1 91 ? -8.587 -5.429 -2.077 1.00 96.31 91 LEU A N 1
ATOM 685 C CA . LEU A 1 91 ? -7.615 -4.343 -1.908 1.00 96.31 91 LEU A CA 1
ATOM 686 C C . LEU A 1 91 ? -7.294 -4.124 -0.423 1.00 96.31 91 LEU A C 1
ATOM 688 O O . LEU A 1 91 ? -6.125 -4.015 -0.050 1.00 96.31 91 LEU A O 1
ATOM 692 N N . ASP A 1 92 ? -8.328 -4.118 0.413 1.00 96.00 92 ASP A N 1
ATOM 693 C CA . ASP A 1 92 ? -8.232 -3.836 1.845 1.00 96.00 92 ASP A CA 1
ATOM 694 C C . ASP A 1 92 ? -7.372 -4.891 2.552 1.00 96.00 92 ASP A C 1
ATOM 696 O O . ASP A 1 92 ? -6.404 -4.565 3.243 1.00 96.00 92 ASP A O 1
ATOM 700 N N . ASN A 1 93 ? -7.631 -6.170 2.265 1.00 96.50 93 ASN A N 1
ATOM 701 C CA . ASN A 1 93 ? -6.866 -7.296 2.799 1.00 96.50 93 ASN A CA 1
ATOM 702 C C . ASN A 1 93 ? -5.387 -7.239 2.404 1.00 96.50 93 ASN A C 1
ATOM 704 O O . ASN A 1 93 ? -4.515 -7.543 3.220 1.00 96.50 93 ASN A O 1
ATOM 708 N N . LEU A 1 94 ? -5.077 -6.829 1.170 1.00 96.12 94 LEU A N 1
ATOM 709 C CA . LEU A 1 94 ? -3.692 -6.649 0.736 1.00 96.12 94 LEU A CA 1
ATOM 710 C C . LEU A 1 94 ? -2.989 -5.560 1.566 1.00 96.12 94 LEU A C 1
ATOM 712 O O . LEU A 1 94 ? -1.875 -5.782 2.045 1.00 96.12 94 LEU A O 1
ATOM 716 N N . ILE A 1 95 ? -3.625 -4.399 1.736 1.00 94.94 95 ILE A N 1
ATOM 717 C CA . ILE A 1 95 ? -3.037 -3.233 2.414 1.00 94.94 95 ILE A CA 1
ATOM 718 C C . ILE A 1 95 ? -2.895 -3.470 3.924 1.00 94.94 95 ILE A C 1
ATOM 720 O O . ILE A 1 95 ? -1.872 -3.106 4.520 1.00 94.94 95 ILE A O 1
ATOM 724 N N . LEU A 1 96 ? -3.888 -4.101 4.550 1.00 92.81 96 LEU A N 1
ATOM 725 C CA . LEU A 1 96 ? -3.892 -4.363 5.987 1.00 92.81 96 LEU A CA 1
ATOM 726 C C . LEU A 1 96 ? -2.951 -5.511 6.366 1.00 92.81 96 LEU A C 1
ATOM 728 O O . LEU A 1 96 ? -2.114 -5.338 7.258 1.00 92.81 96 LEU A O 1
ATOM 732 N N . ASN A 1 97 ? -3.012 -6.636 5.648 1.00 90.44 97 ASN A N 1
ATOM 733 C CA . ASN A 1 97 ? -2.309 -7.860 6.043 1.00 90.44 97 ASN A CA 1
ATOM 734 C C . ASN A 1 97 ? -0.893 -7.976 5.468 1.00 90.44 97 ASN A C 1
ATOM 736 O O . ASN A 1 97 ? -0.071 -8.716 6.014 1.00 90.44 97 ASN A O 1
ATOM 740 N N . LYS A 1 98 ? -0.581 -7.297 4.352 1.00 90.69 98 LYS A N 1
ATOM 741 C CA . LYS A 1 98 ? 0.718 -7.416 3.659 1.00 90.69 98 LYS A CA 1
ATOM 742 C C . LYS A 1 98 ? 1.414 -6.060 3.458 1.00 90.69 98 LYS A C 1
ATOM 744 O O . LYS A 1 98 ? 1.818 -5.747 2.335 1.00 90.69 98 LYS A O 1
ATOM 749 N N . PRO A 1 99 ? 1.686 -5.293 4.533 1.00 86.31 99 PRO A N 1
ATOM 750 C CA . PRO A 1 99 ? 2.272 -3.953 4.431 1.00 86.31 99 PRO A CA 1
ATOM 751 C C . PRO A 1 99 ? 3.643 -3.946 3.740 1.00 86.31 99 PRO A C 1
ATOM 753 O O . PRO A 1 99 ? 3.949 -3.014 3.008 1.00 86.31 99 PRO A O 1
ATOM 756 N N . ARG A 1 100 ? 4.443 -5.014 3.882 1.00 88.06 100 ARG A N 1
ATOM 757 C CA . ARG A 1 100 ? 5.752 -5.140 3.212 1.00 88.06 100 ARG A CA 1
ATOM 758 C C . ARG A 1 100 ? 5.657 -5.090 1.686 1.00 88.06 100 ARG A C 1
ATOM 760 O O . ARG A 1 100 ? 6.545 -4.542 1.050 1.00 88.06 100 ARG A O 1
ATOM 767 N N . LEU A 1 101 ? 4.594 -5.642 1.095 1.00 89.38 101 LEU A N 1
ATOM 768 C CA . LEU A 1 101 ? 4.421 -5.634 -0.362 1.00 89.38 101 LEU A CA 1
ATOM 769 C C . LEU A 1 101 ? 4.061 -4.238 -0.878 1.00 89.38 101 LEU A C 1
ATOM 771 O O . LEU A 1 101 ? 4.377 -3.905 -2.016 1.00 89.38 101 LEU A O 1
ATOM 775 N N . VAL A 1 102 ? 3.394 -3.431 -0.056 1.00 90.88 102 VAL A N 1
ATOM 776 C CA . VAL A 1 102 ? 2.868 -2.114 -0.440 1.00 90.88 102 VAL A CA 1
ATOM 777 C C . VAL A 1 102 ? 3.667 -0.953 0.151 1.00 90.88 102 VAL A C 1
ATOM 779 O O . VAL A 1 102 ? 3.310 0.200 -0.071 1.00 90.88 102 VAL A O 1
ATOM 782 N N . ALA A 1 103 ? 4.770 -1.247 0.846 1.00 87.81 103 ALA A N 1
ATOM 783 C CA . ALA A 1 103 ? 5.595 -0.271 1.554 1.00 87.81 103 ALA A CA 1
ATOM 784 C C . ALA A 1 103 ? 6.125 0.846 0.642 1.00 87.81 103 ALA A C 1
ATOM 786 O O . ALA A 1 103 ? 6.239 1.985 1.079 1.00 87.81 103 ALA A O 1
ATOM 787 N N . ASP A 1 104 ? 6.378 0.542 -0.631 1.00 88.31 104 ASP A N 1
ATOM 788 C CA . ASP A 1 104 ? 6.885 1.505 -1.615 1.00 88.31 104 ASP A CA 1
ATOM 789 C C . ASP A 1 104 ? 5.855 2.577 -2.025 1.00 88.31 104 ASP A C 1
ATOM 791 O O . ASP A 1 104 ? 6.215 3.577 -2.649 1.00 88.31 104 ASP A O 1
ATOM 795 N N . SER A 1 105 ? 4.569 2.356 -1.731 1.00 93.25 105 SER A N 1
ATOM 796 C CA . SER A 1 105 ? 3.461 3.187 -2.200 1.00 93.25 105 SER A CA 1
ATOM 797 C C . SER A 1 105 ? 2.968 4.132 -1.110 1.00 93.25 105 SER A C 1
ATOM 799 O O . SER A 1 105 ? 2.385 3.708 -0.113 1.00 93.25 105 SER A O 1
ATOM 801 N N . GLU A 1 106 ? 3.134 5.435 -1.333 1.00 91.06 106 GLU A N 1
ATOM 802 C CA . GLU A 1 106 ? 2.634 6.480 -0.434 1.00 91.06 106 GLU A CA 1
ATOM 803 C C . GLU A 1 106 ? 1.097 6.500 -0.425 1.00 91.06 106 GLU A C 1
ATOM 805 O O . GLU A 1 106 ? 0.480 6.672 0.625 1.00 91.06 106 GLU A O 1
ATOM 810 N N . ILE A 1 107 ? 0.456 6.244 -1.574 1.00 92.31 107 ILE A N 1
ATOM 811 C CA . ILE A 1 107 ? -1.010 6.136 -1.652 1.00 92.31 107 ILE A CA 1
ATOM 812 C C . ILE A 1 107 ? -1.514 4.955 -0.822 1.00 92.31 107 ILE A C 1
ATOM 814 O O . ILE A 1 107 ? -2.477 5.107 -0.074 1.00 92.31 107 ILE A O 1
ATOM 818 N N . ALA A 1 108 ? -0.866 3.790 -0.905 1.00 92.75 108 ALA A N 1
ATOM 819 C CA . ALA A 1 108 ? -1.287 2.634 -0.119 1.00 92.75 108 ALA A CA 1
ATOM 820 C C . ALA A 1 108 ? -1.139 2.873 1.389 1.00 92.75 108 ALA A C 1
ATOM 822 O O . ALA A 1 108 ? -1.993 2.441 2.159 1.00 92.75 108 ALA A O 1
ATOM 823 N N . GLN A 1 109 ? -0.097 3.593 1.814 1.00 88.88 109 GLN A N 1
ATOM 824 C CA . GLN A 1 109 ? 0.066 3.994 3.213 1.00 88.88 109 GLN A CA 1
ATOM 825 C C . GLN A 1 109 ? -1.052 4.946 3.663 1.00 88.88 109 GLN A C 1
ATOM 827 O O . GLN A 1 109 ? -1.641 4.728 4.719 1.00 88.88 109 GLN A O 1
ATOM 832 N N . LYS A 1 110 ? -1.418 5.942 2.843 1.00 90.25 110 LYS A N 1
ATOM 833 C CA . LYS A 1 110 ? -2.562 6.831 3.124 1.00 90.25 110 LYS A CA 1
ATOM 834 C C . LYS A 1 110 ? -3.874 6.052 3.245 1.00 90.25 110 LYS A C 1
ATOM 836 O O . LYS 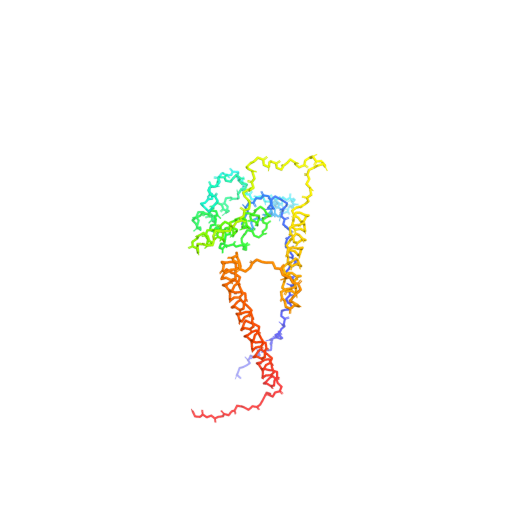A 1 110 ? -4.637 6.274 4.181 1.00 90.25 110 LYS A O 1
ATOM 841 N N . LEU A 1 111 ? -4.116 5.109 2.334 1.00 91.19 111 LEU A N 1
ATOM 842 C CA . LEU A 1 111 ? -5.289 4.233 2.390 1.00 91.19 111 LEU A CA 1
ATOM 843 C C . LEU A 1 111 ? -5.285 3.353 3.640 1.00 91.19 111 LEU A C 1
ATOM 845 O O . LEU A 1 111 ? -6.320 3.218 4.280 1.00 91.19 111 LEU A O 1
ATOM 849 N N . ARG A 1 112 ? -4.124 2.820 4.035 1.00 89.94 112 ARG A N 1
ATOM 850 C CA . ARG A 1 112 ? -3.982 2.044 5.270 1.00 89.94 112 ARG A CA 1
ATOM 851 C C . ARG A 1 112 ? -4.418 2.851 6.489 1.00 89.94 112 ARG A C 1
ATOM 853 O O . ARG A 1 112 ? -5.170 2.329 7.301 1.00 89.94 112 ARG A O 1
ATOM 860 N N . VAL A 1 113 ? -3.971 4.101 6.609 1.00 87.81 113 VAL A N 1
ATOM 861 C CA . VAL A 1 113 ? -4.359 4.980 7.725 1.00 87.81 113 VAL A CA 1
ATOM 862 C C . VAL A 1 113 ? -5.870 5.221 7.726 1.00 87.81 113 VAL A C 1
ATOM 864 O O . VAL A 1 113 ? -6.506 5.024 8.757 1.00 87.81 113 VAL A O 1
ATOM 867 N N . ARG A 1 114 ? -6.466 5.542 6.565 1.00 88.38 114 ARG A N 1
ATOM 868 C CA . ARG A 1 114 ? -7.928 5.700 6.429 1.00 88.38 114 ARG A CA 1
ATOM 869 C C . ARG A 1 114 ? -8.689 4.443 6.865 1.00 88.38 114 ARG A C 1
ATOM 871 O O . ARG A 1 114 ? -9.672 4.546 7.588 1.00 88.38 114 ARG A O 1
ATOM 878 N N . MET A 1 115 ? -8.223 3.262 6.455 1.00 89.75 115 MET A N 1
ATOM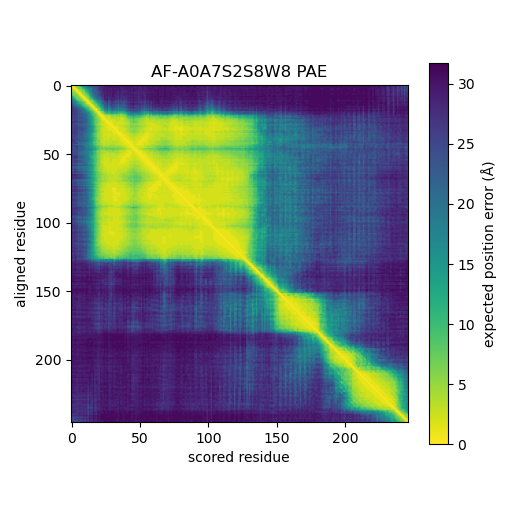 879 C CA . MET A 1 115 ? -8.839 1.979 6.816 1.00 89.75 115 MET A CA 1
ATOM 880 C C . MET A 1 115 ? -8.715 1.673 8.310 1.00 89.75 115 MET A C 1
ATOM 882 O O . MET A 1 115 ? -9.673 1.197 8.907 1.00 89.75 115 MET A O 1
ATOM 886 N N . LEU A 1 116 ? -7.559 1.947 8.922 1.00 86.38 116 LEU A N 1
ATOM 887 C CA . LEU A 1 116 ? -7.362 1.747 10.360 1.00 86.38 116 LEU A CA 1
ATOM 888 C C . LEU A 1 116 ? -8.288 2.650 11.178 1.00 86.38 116 LEU A C 1
ATOM 890 O O . LEU A 1 116 ? -8.937 2.156 12.092 1.00 86.38 116 LEU A O 1
ATOM 894 N N . HIS A 1 117 ? -8.419 3.919 10.789 1.00 84.38 117 HIS A N 1
ATOM 895 C CA . HIS A 1 117 ? -9.361 4.845 11.415 1.00 84.38 117 HIS A CA 1
ATOM 896 C C . HIS A 1 117 ? -10.817 4.384 11.246 1.00 84.38 117 HIS A C 1
ATOM 898 O O . HIS A 1 117 ? -11.591 4.407 12.195 1.00 84.38 117 HIS A O 1
ATOM 904 N N . ALA A 1 118 ? -11.197 3.907 10.055 1.00 85.19 118 ALA A N 1
ATOM 905 C CA . ALA A 1 118 ? -12.535 3.361 9.820 1.00 85.19 118 ALA A CA 1
ATOM 906 C C . ALA A 1 118 ? -12.822 2.111 10.676 1.00 85.19 118 ALA A C 1
ATOM 908 O O . ALA A 1 118 ? -13.932 1.948 11.173 1.00 85.19 118 ALA A O 1
ATOM 909 N N . LEU A 1 119 ? -11.829 1.239 10.873 1.00 89.31 119 LEU A N 1
ATOM 910 C CA . LEU A 1 119 ? -11.945 0.075 11.755 1.00 89.31 119 LEU A CA 1
ATOM 911 C C . LEU A 1 119 ? -12.056 0.477 13.227 1.00 89.31 119 LEU A C 1
ATOM 913 O O . LEU A 1 119 ? -12.831 -0.122 13.962 1.00 89.31 119 LEU A O 1
ATOM 917 N N . GLU A 1 120 ? -11.275 1.460 13.665 1.00 86.50 120 GLU A N 1
ATOM 918 C CA . GLU A 1 120 ? -11.334 1.987 15.028 1.00 86.50 120 GLU A CA 1
ATOM 919 C C . GLU A 1 120 ? -12.687 2.639 15.315 1.00 86.50 120 GLU A C 1
ATOM 921 O O . GLU A 1 120 ? -13.308 2.315 16.322 1.00 86.50 120 GLU A O 1
ATOM 926 N N . LYS A 1 121 ? -13.199 3.445 14.378 1.00 82.12 121 LYS A N 1
ATOM 927 C CA . LYS A 1 121 ? -14.541 4.029 14.459 1.00 82.12 121 LYS A CA 1
ATOM 928 C C . LYS A 1 121 ? -15.616 2.951 14.637 1.00 82.12 121 LYS A C 1
ATOM 930 O O . LYS A 1 121 ? -16.390 3.031 15.582 1.00 82.12 121 LYS A O 1
ATOM 935 N N . LYS A 1 122 ? -15.603 1.905 13.801 1.00 85.62 122 LYS A N 1
ATOM 936 C CA . LYS A 1 122 ? -16.544 0.774 13.912 1.00 85.62 122 LYS A CA 1
ATOM 937 C C . LYS A 1 122 ? -16.459 0.070 15.269 1.00 85.62 122 LYS A C 1
ATOM 939 O O . LYS A 1 122 ? -17.481 -0.250 15.856 1.00 85.62 122 LYS A O 1
ATOM 944 N N . LYS A 1 123 ? -15.249 -0.123 15.807 1.00 86.75 123 LYS A N 1
ATOM 945 C CA . LYS A 1 123 ? -15.061 -0.719 17.141 1.00 86.75 123 LYS A CA 1
ATOM 946 C C . LYS A 1 123 ? -15.625 0.155 18.261 1.00 86.75 123 LYS A C 1
ATOM 948 O O . LYS A 1 123 ? -16.170 -0.381 19.217 1.00 86.75 123 LYS A O 1
ATOM 953 N N . LEU A 1 124 ? -15.464 1.476 18.171 1.00 80.88 124 LEU A N 1
ATOM 954 C CA . LEU A 1 124 ? -16.021 2.416 19.150 1.00 80.88 124 LEU A CA 1
ATOM 955 C C . LEU A 1 124 ? -17.554 2.418 19.099 1.00 80.88 124 LEU A C 1
ATOM 957 O O . LEU A 1 124 ? -18.195 2.337 20.147 1.00 80.88 124 LEU A O 1
ATOM 961 N N . GLU A 1 125 ? -18.123 2.410 17.888 1.00 82.25 125 GLU A N 1
ATOM 962 C CA . GLU A 1 125 ? -19.565 2.262 17.650 1.00 82.25 125 GLU A CA 1
ATOM 963 C C . GLU A 1 125 ? -20.101 0.955 18.266 1.00 82.25 125 GLU A C 1
ATOM 965 O O . GLU A 1 125 ? -21.084 0.979 19.003 1.00 82.25 125 GLU A O 1
ATOM 970 N N . GLU A 1 126 ? -19.416 -0.173 18.048 1.00 86.38 126 GLU A N 1
ATOM 971 C CA . GLU A 1 126 ? -19.756 -1.477 18.643 1.00 86.38 126 GLU A CA 1
ATOM 972 C C . GLU A 1 126 ? -19.685 -1.474 20.180 1.00 86.38 126 GLU A C 1
ATOM 974 O O . GLU A 1 126 ? -20.450 -2.173 20.842 1.00 86.38 126 GLU A O 1
ATOM 979 N N . GLN A 1 127 ? -18.781 -0.684 20.762 1.00 81.38 127 GLN A N 1
ATOM 980 C CA . GLN A 1 127 ? -18.620 -0.540 22.213 1.00 81.38 127 GLN A CA 1
ATOM 981 C C . GLN A 1 127 ? -19.621 0.443 22.840 1.00 81.38 127 GLN A C 1
ATOM 983 O O . GLN A 1 127 ? -19.593 0.641 24.055 1.00 81.38 127 GLN A O 1
ATOM 988 N N . GLY A 1 128 ? -20.499 1.063 22.041 1.00 68.44 128 GLY A N 1
ATOM 989 C CA . GLY A 1 128 ? -21.491 2.033 22.513 1.00 68.44 128 GLY A CA 1
ATOM 990 C C . GLY A 1 128 ? -20.890 3.363 22.980 1.00 68.44 128 GLY A C 1
ATOM 991 O O . GLY A 1 128 ? -21.593 4.188 23.560 1.00 68.44 128 GLY A O 1
ATOM 992 N N . ILE A 1 129 ? -19.598 3.588 22.727 1.00 64.94 129 ILE A N 1
ATOM 993 C CA . ILE A 1 129 ? -18.939 4.873 22.935 1.00 64.94 129 ILE A CA 1
ATOM 994 C C . ILE A 1 129 ? -19.170 5.637 21.639 1.00 64.94 129 ILE A C 1
ATOM 996 O O . ILE A 1 129 ? -18.381 5.500 20.711 1.00 64.94 129 ILE A O 1
ATOM 1000 N N . VAL A 1 130 ? -20.271 6.389 21.539 1.00 59.94 130 VAL A N 1
ATOM 1001 C CA . VAL A 1 130 ? -20.446 7.338 20.431 1.00 59.94 130 VAL A CA 1
ATOM 1002 C C . VAL A 1 130 ? -19.338 8.368 20.604 1.00 59.94 130 VAL A C 1
ATOM 1004 O O . VAL A 1 130 ? -19.353 9.111 21.588 1.00 59.94 130 VAL A O 1
ATOM 1007 N N . PRO A 1 131 ? -18.316 8.384 19.739 1.00 54.69 131 PRO A N 1
ATOM 1008 C CA . PRO A 1 131 ? -17.349 9.442 19.834 1.00 54.69 131 PRO A CA 1
ATOM 1009 C C . PRO A 1 131 ? -18.079 10.662 19.275 1.00 54.69 131 PRO A C 1
ATOM 1011 O O . PRO A 1 131 ? -18.428 10.669 18.094 1.00 54.69 131 PRO A O 1
ATOM 1014 N N . ASP A 1 132 ? -18.360 11.652 20.124 1.00 60.78 132 ASP A N 1
ATOM 1015 C CA . ASP A 1 132 ? -18.808 12.986 19.712 1.00 60.78 132 ASP A CA 1
ATOM 1016 C C . ASP A 1 132 ? -17.693 13.623 18.858 1.00 60.78 132 ASP A C 1
ATOM 1018 O O . ASP A 1 132 ? -16.966 14.521 19.281 1.00 60.78 132 ASP A O 1
ATOM 1022 N N . LEU A 1 133 ? -17.472 13.091 17.655 1.00 54.25 133 LEU A N 1
ATOM 1023 C CA . LEU A 1 133 ? -16.694 13.743 16.626 1.00 54.25 133 LEU A CA 1
ATOM 1024 C C . LEU A 1 133 ? -17.638 14.756 15.986 1.00 54.25 133 LEU A C 1
ATOM 1026 O O . LEU A 1 133 ? -18.691 14.352 15.491 1.00 54.25 133 LEU A O 1
ATOM 1030 N N . PRO A 1 134 ? -17.275 16.047 15.952 1.00 54.06 134 PRO A N 1
ATOM 1031 C CA . PRO A 1 134 ? -18.045 17.014 15.193 1.00 54.06 134 PRO A CA 1
ATOM 1032 C C . PRO A 1 134 ? -18.109 16.530 13.743 1.00 54.06 134 PRO A C 1
ATOM 1034 O O . PRO A 1 134 ? -17.070 16.253 13.135 1.00 54.06 134 PRO A O 1
ATOM 1037 N N . GLU A 1 135 ? -19.321 16.385 13.207 1.00 55.44 135 GLU A N 1
ATOM 1038 C CA . GLU A 1 135 ? -19.530 16.062 11.800 1.00 55.44 135 GLU A CA 1
ATOM 1039 C C . GLU A 1 135 ? -18.747 17.077 10.961 1.00 55.44 135 GLU A C 1
ATOM 1041 O O . GLU A 1 135 ? -18.985 18.285 11.022 1.00 55.44 135 GLU A O 1
ATOM 1046 N N . VAL A 1 136 ? -17.739 16.604 10.224 1.00 47.44 136 VAL A N 1
ATOM 1047 C CA . VAL A 1 136 ? -17.026 17.462 9.280 1.00 47.44 136 VAL A CA 1
ATOM 1048 C C . VAL A 1 136 ? -18.027 17.766 8.167 1.00 47.44 136 VAL A C 1
ATOM 1050 O O . VAL A 1 136 ? -18.479 16.818 7.523 1.00 47.44 136 VAL A O 1
ATOM 1053 N N . PRO A 1 137 ? -18.401 19.034 7.926 1.00 39.94 137 PRO A N 1
ATOM 1054 C CA . PRO A 1 137 ? -19.417 19.347 6.934 1.00 39.94 137 PRO A CA 1
ATOM 1055 C C . PRO A 1 137 ? -18.953 18.859 5.558 1.00 39.94 137 PRO A C 1
ATOM 1057 O O . PRO A 1 137 ? -17.828 19.154 5.129 1.00 39.94 137 PRO A O 1
ATOM 1060 N N . GLU A 1 138 ? -19.836 18.127 4.872 1.00 49.47 138 GLU A N 1
ATOM 1061 C CA . GLU A 1 138 ? -19.580 17.397 3.617 1.00 49.47 138 GLU A CA 1
ATOM 1062 C C . GLU A 1 138 ? -19.058 18.286 2.467 1.00 49.47 138 GLU A C 1
ATOM 1064 O O . GLU A 1 138 ? -18.527 17.782 1.480 1.00 49.47 138 GLU A O 1
ATOM 1069 N N . ASN A 1 139 ? -19.097 19.613 2.625 1.00 45.84 139 ASN A N 1
ATOM 1070 C CA . ASN A 1 139 ? -18.687 20.593 1.618 1.00 45.84 139 ASN A CA 1
ATOM 1071 C C . ASN A 1 139 ? -17.306 21.230 1.846 1.00 45.84 139 ASN A C 1
ATOM 1073 O O . ASN A 1 139 ? -16.992 22.253 1.237 1.00 45.84 139 ASN A O 1
ATOM 1077 N N . THR A 1 140 ? -16.435 20.632 2.663 1.00 42.00 140 THR A N 1
ATOM 1078 C CA . THR A 1 140 ? -15.038 21.096 2.769 1.00 42.00 140 THR A CA 1
ATOM 1079 C C . THR A 1 140 ? -14.181 20.484 1.652 1.00 42.00 140 THR A C 1
ATOM 1081 O O . THR A 1 140 ? -13.341 19.613 1.878 1.00 42.00 140 THR A O 1
ATOM 1084 N N . LEU A 1 141 ? -14.405 20.919 0.410 1.00 37.47 141 LEU A N 1
ATOM 1085 C CA . LEU A 1 141 ? -13.487 20.649 -0.698 1.00 37.47 141 LEU A CA 1
ATOM 1086 C C . LEU A 1 141 ? -12.168 21.379 -0.416 1.00 37.47 141 LEU A C 1
ATOM 1088 O O . LEU A 1 141 ? -12.078 22.595 -0.545 1.00 37.47 141 LEU A O 1
ATOM 1092 N N . TYR A 1 142 ? -11.132 20.635 -0.031 1.00 38.91 142 TYR A N 1
ATOM 1093 C CA . TYR A 1 142 ? -9.758 21.132 -0.020 1.00 38.91 142 TYR A CA 1
ATOM 1094 C C . TYR A 1 142 ? -9.388 21.592 -1.439 1.00 38.91 142 TYR A C 1
ATOM 1096 O O . TYR A 1 142 ? -9.139 20.761 -2.315 1.00 38.91 142 TYR A O 1
ATOM 1104 N N . ASN A 1 143 ? -9.378 22.908 -1.668 1.00 41.94 143 ASN A N 1
ATOM 1105 C CA . ASN A 1 143 ? -8.846 23.523 -2.876 1.00 41.94 143 ASN A CA 1
ATOM 1106 C C . ASN A 1 143 ? -7.375 23.904 -2.610 1.00 41.94 143 ASN A C 1
ATOM 1108 O O . ASN A 1 143 ? -7.118 24.849 -1.867 1.00 41.94 143 ASN A O 1
ATOM 1112 N N . PRO A 1 144 ? -6.382 23.194 -3.178 1.00 40.41 144 PRO A N 1
ATOM 1113 C CA . PRO A 1 144 ? -4.967 23.366 -2.831 1.00 40.41 144 PRO A CA 1
ATOM 1114 C C . PRO A 1 144 ? -4.336 24.699 -3.284 1.00 40.41 144 PRO A C 1
ATOM 1116 O O . PRO A 1 144 ? -3.113 24.818 -3.251 1.00 40.41 144 PRO A O 1
ATOM 1119 N N . LYS A 1 145 ? -5.129 25.656 -3.785 1.00 38.69 145 LYS A N 1
ATOM 1120 C CA . LYS A 1 145 ? -4.667 26.899 -4.426 1.00 38.69 145 LYS A CA 1
ATOM 1121 C C . LYS A 1 145 ? -5.058 28.183 -3.691 1.00 38.69 145 LYS A C 1
ATOM 1123 O O . LYS A 1 145 ? -4.603 29.245 -4.097 1.00 38.69 145 LYS A O 1
ATOM 1128 N N . ASP A 1 146 ? -5.863 28.099 -2.638 1.00 35.50 146 ASP A N 1
ATOM 1129 C CA . ASP A 1 146 ? -6.342 29.286 -1.935 1.00 35.50 146 ASP A CA 1
ATOM 1130 C C . ASP A 1 146 ? -5.425 29.567 -0.736 1.00 35.50 146 ASP A C 1
ATOM 1132 O O . ASP A 1 146 ? -5.509 28.912 0.301 1.00 35.50 146 ASP A O 1
ATOM 1136 N N . GLU A 1 147 ? -4.530 30.549 -0.870 1.00 39.88 147 GLU A N 1
ATOM 1137 C CA . GLU A 1 147 ? -3.557 30.931 0.174 1.00 39.88 147 GLU A CA 1
ATOM 1138 C C . GLU A 1 147 ? -4.219 31.444 1.472 1.00 39.88 147 GLU A C 1
ATOM 1140 O O . GLU A 1 147 ? -3.565 31.546 2.505 1.00 39.88 147 GLU A O 1
ATOM 1145 N N . ASN A 1 148 ? -5.536 31.682 1.455 1.00 47.53 148 ASN A N 1
ATOM 1146 C CA . ASN A 1 148 ? -6.301 32.233 2.575 1.00 47.53 148 ASN A CA 1
ATOM 1147 C C . ASN A 1 148 ? -7.267 31.233 3.237 1.00 47.53 148 ASN A C 1
ATOM 1149 O O . ASN A 1 148 ? -8.171 31.636 3.968 1.00 47.53 148 ASN A O 1
ATOM 1153 N N . THR A 1 149 ? -7.129 29.922 3.016 1.00 45.81 149 THR A N 1
ATOM 1154 C CA . THR A 1 149 ? -7.942 28.925 3.738 1.00 45.81 149 THR A CA 1
ATOM 1155 C C . THR A 1 149 ? -7.117 27.708 4.128 1.00 45.81 149 THR A C 1
ATOM 1157 O O . THR A 1 149 ? -7.051 26.734 3.388 1.00 45.81 149 THR A O 1
ATOM 1160 N N . CYS A 1 150 ? -6.503 27.775 5.313 1.00 39.28 150 CYS A N 1
ATOM 1161 C CA . CYS A 1 150 ? -6.435 26.710 6.325 1.00 39.28 150 CYS A CA 1
ATOM 1162 C C . CYS A 1 150 ? -5.542 27.188 7.490 1.00 39.28 150 CYS A C 1
ATOM 1164 O O . CYS A 1 150 ? -4.320 27.081 7.381 1.00 39.28 150 CYS A O 1
ATOM 1166 N N . PRO A 1 151 ? -6.098 27.621 8.639 1.00 39.75 151 PRO A N 1
ATOM 1167 C CA . PRO A 1 151 ? -5.441 27.347 9.909 1.00 39.75 151 PRO A CA 1
ATOM 1168 C C . PRO A 1 151 ? -5.368 25.827 9.996 1.00 39.75 151 PRO A C 1
ATOM 1170 O O . PRO A 1 151 ? -6.375 25.125 9.850 1.00 39.75 151 PRO A O 1
ATOM 1173 N N . SER A 1 152 ? -4.149 25.330 10.081 1.00 49.31 152 SER A N 1
ATOM 1174 C CA . SER A 1 152 ? -3.816 23.918 10.002 1.00 49.31 152 SER A CA 1
ATOM 1175 C C . SER A 1 152 ? -4.668 23.095 10.982 1.00 49.31 152 SER A C 1
ATOM 1177 O O . SER A 1 152 ? -5.101 23.598 12.016 1.00 49.31 152 SER A O 1
ATOM 1179 N N . ILE A 1 153 ? -4.911 21.810 10.696 1.00 43.56 153 ILE A N 1
ATOM 1180 C CA . ILE A 1 153 ? -5.563 20.874 11.641 1.00 43.56 153 ILE A CA 1
ATOM 1181 C C . ILE A 1 153 ? -4.951 21.011 13.052 1.00 43.56 153 ILE A C 1
ATOM 1183 O O . ILE A 1 153 ? -5.652 20.935 14.056 1.00 43.56 153 ILE A O 1
ATOM 1187 N N . THR A 1 154 ? -3.653 21.307 13.107 1.00 43.53 154 THR A N 1
ATOM 1188 C CA . THR A 1 154 ? -2.885 21.630 14.306 1.00 43.53 154 THR A CA 1
ATOM 1189 C C . THR A 1 154 ? -3.348 22.894 15.045 1.00 43.53 154 THR A C 1
ATOM 1191 O O . THR A 1 154 ? -3.443 22.832 16.263 1.00 43.53 154 THR A O 1
ATOM 1194 N N . ASP A 1 155 ? -3.730 23.986 14.380 1.00 50.69 155 ASP A N 1
ATOM 1195 C CA . ASP A 1 155 ? -4.193 25.220 15.044 1.00 50.69 155 ASP A CA 1
ATOM 1196 C C . ASP A 1 155 ? -5.568 25.043 15.701 1.00 50.69 155 ASP A C 1
ATOM 1198 O O . ASP A 1 155 ? -5.785 25.501 16.821 1.00 50.69 155 ASP A O 1
ATOM 1202 N N . ARG A 1 156 ? -6.475 24.288 15.062 1.00 50.72 156 ARG A N 1
ATOM 1203 C CA . ARG A 1 156 ? -7.778 23.928 15.658 1.00 50.72 156 ARG A CA 1
ATOM 1204 C C . ARG A 1 156 ? -7.634 22.967 16.837 1.00 50.72 156 ARG A C 1
ATOM 1206 O O . ARG A 1 156 ? -8.375 23.082 17.809 1.00 50.72 156 ARG A O 1
ATOM 1213 N N . ILE A 1 157 ? -6.683 22.031 16.766 1.00 52.72 157 ILE A N 1
ATOM 1214 C CA . ILE A 1 157 ? -6.348 21.148 17.893 1.00 52.72 157 ILE A CA 1
ATOM 1215 C C . ILE A 1 157 ? -5.784 21.974 19.052 1.00 52.72 157 ILE A C 1
ATOM 1217 O O . ILE A 1 157 ? -6.203 21.783 20.190 1.00 52.72 157 ILE A O 1
ATOM 1221 N N . VAL A 1 158 ? -4.881 22.916 18.772 1.00 63.94 158 VAL A N 1
ATOM 1222 C CA . VAL A 1 158 ? -4.293 23.800 19.789 1.00 63.94 158 VAL A CA 1
ATOM 1223 C C . VAL A 1 158 ? -5.365 24.672 20.443 1.00 63.94 158 VAL A C 1
ATOM 1225 O O . VAL A 1 158 ? -5.388 24.791 21.665 1.00 63.94 158 VAL A O 1
ATOM 1228 N N . GLU A 1 159 ? -6.283 25.243 19.665 1.00 62.03 159 GLU A N 1
ATOM 1229 C CA . GLU A 1 159 ? -7.396 26.039 20.193 1.00 62.03 159 GLU A CA 1
ATOM 1230 C C . GLU A 1 159 ? -8.367 25.195 21.038 1.00 62.03 159 GLU A C 1
ATOM 1232 O O . GLU A 1 159 ? -8.820 25.634 22.095 1.00 62.03 159 GLU A O 1
ATOM 1237 N N . TYR A 1 160 ? -8.644 23.954 20.623 1.00 60.78 160 TYR A N 1
ATOM 1238 C CA . TYR A 1 160 ? -9.456 23.013 21.394 1.00 60.78 160 TYR A CA 1
ATOM 1239 C C . TYR A 1 160 ? -8.801 22.651 22.731 1.00 60.78 160 TYR A C 1
ATOM 1241 O O . TYR A 1 160 ? -9.468 22.692 23.760 1.00 60.78 160 TYR A O 1
ATOM 1249 N N . VAL A 1 161 ? -7.501 22.341 22.733 1.00 62.44 161 VAL A N 1
ATOM 1250 C CA . VAL A 1 161 ? -6.752 22.020 23.958 1.00 62.44 161 VAL A CA 1
ATOM 1251 C C . VAL A 1 161 ? -6.765 23.205 24.924 1.00 62.44 161 VAL A C 1
ATOM 1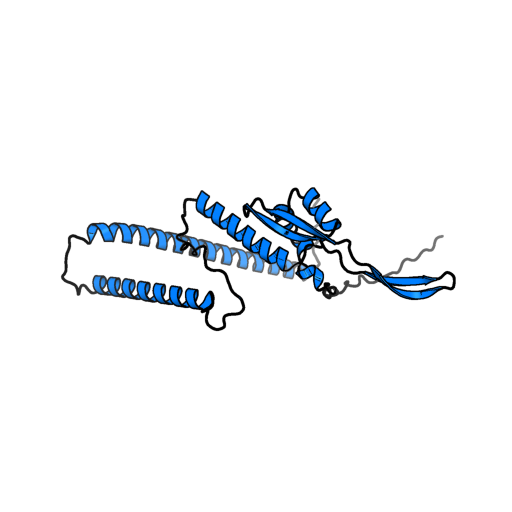253 O O . VAL A 1 161 ? -7.124 23.018 26.083 1.00 62.44 161 VAL A O 1
ATOM 1256 N N . LYS A 1 162 ? -6.513 24.428 24.438 1.00 62.09 162 LYS A N 1
ATOM 1257 C CA . LYS A 1 162 ? -6.596 25.654 25.253 1.00 62.09 162 LYS A CA 1
ATOM 1258 C C . LYS A 1 162 ? -7.979 25.846 25.879 1.00 62.09 162 LYS A C 1
ATOM 1260 O O . LYS A 1 162 ? -8.092 26.132 27.065 1.00 62.09 162 LYS A O 1
ATOM 1265 N N . ARG A 1 163 ? -9.045 25.605 25.110 1.00 65.06 163 ARG A N 1
ATOM 1266 C CA . ARG A 1 163 ? -10.429 25.677 25.605 1.00 65.06 163 ARG A CA 1
ATOM 1267 C C . ARG A 1 163 ? -10.723 24.625 26.681 1.00 65.06 163 ARG A C 1
ATOM 1269 O O . ARG A 1 163 ? -11.447 24.910 27.631 1.00 65.06 163 ARG A O 1
ATOM 1276 N N . GLN A 1 164 ? -10.181 23.412 26.546 1.00 58.72 164 GLN A N 1
ATOM 1277 C CA . GLN A 1 164 ? -10.304 22.379 27.582 1.00 58.72 164 GLN A CA 1
ATOM 1278 C C . GLN A 1 164 ? -9.533 22.763 28.852 1.00 58.72 164 GLN A C 1
ATOM 1280 O O . GLN A 1 164 ? -10.045 22.570 29.952 1.00 58.72 164 GLN A O 1
ATOM 1285 N N . GLU A 1 165 ? -8.342 23.346 28.717 1.00 61.44 165 GLU A N 1
ATOM 1286 C CA . GLU A 1 165 ? -7.539 23.835 29.843 1.00 61.44 165 GLU A CA 1
ATOM 1287 C C . GLU A 1 165 ? -8.261 24.951 30.612 1.00 61.44 165 GLU A C 1
ATOM 1289 O O . GLU A 1 165 ? -8.378 24.856 31.831 1.00 61.44 165 GLU A O 1
ATOM 1294 N N . GLU A 1 166 ? -8.849 25.929 29.919 1.00 69.50 166 GLU A N 1
ATOM 1295 C CA . GLU A 1 166 ? -9.656 27.001 30.528 1.00 69.50 166 GLU A CA 1
ATOM 1296 C C . GLU A 1 166 ? -10.903 26.482 31.259 1.00 69.50 166 GLU A C 1
ATOM 1298 O O . GLU A 1 166 ? -11.322 27.029 32.280 1.00 69.50 166 GLU A O 1
ATOM 1303 N N . ASN A 1 167 ? -11.534 25.427 30.744 1.00 64.00 167 ASN A N 1
ATOM 1304 C CA . ASN A 1 167 ? -12.663 24.796 31.423 1.00 64.00 167 ASN A CA 1
ATOM 1305 C C . ASN A 1 167 ? -12.200 24.032 32.671 1.00 64.00 167 ASN A C 1
ATOM 1307 O O . ASN A 1 167 ? -12.870 24.079 33.701 1.00 64.00 167 ASN A O 1
ATOM 1311 N N . ASN A 1 168 ? -11.036 23.382 32.611 1.00 64.44 168 ASN A N 1
ATOM 1312 C CA . ASN A 1 168 ? -10.453 22.683 33.753 1.00 64.44 168 ASN A CA 1
ATOM 1313 C C . ASN A 1 168 ? -10.028 23.651 34.864 1.00 64.44 168 ASN A C 1
ATOM 1315 O O . ASN A 1 168 ? -10.244 23.351 36.036 1.00 64.44 168 ASN A O 1
ATOM 1319 N N . THR A 1 169 ? -9.481 24.823 34.527 1.00 71.75 169 THR A N 1
ATOM 1320 C CA . THR A 1 169 ? -9.130 25.841 35.530 1.00 71.75 169 THR A CA 1
ATOM 1321 C C . THR A 1 169 ? -10.371 26.390 36.227 1.00 71.75 169 THR A C 1
ATOM 1323 O O . THR A 1 169 ? -10.379 26.459 37.452 1.00 71.75 169 THR A O 1
ATOM 1326 N N . LYS A 1 170 ? -11.453 26.665 35.483 1.00 69.81 170 LYS A N 1
ATOM 1327 C CA . LYS A 1 170 ? -12.743 27.101 36.055 1.00 69.81 170 LYS A CA 1
ATOM 1328 C C . LYS A 1 170 ? -13.339 26.066 37.012 1.00 69.81 170 LYS A C 1
ATOM 1330 O O . LYS A 1 170 ? -13.884 26.425 38.049 1.00 69.81 170 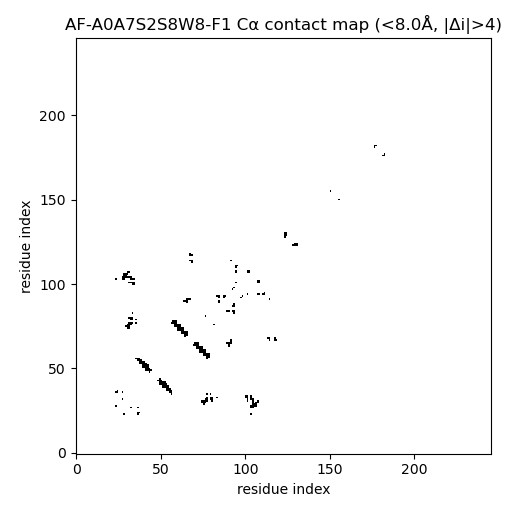LYS A O 1
ATOM 1335 N N . ILE A 1 171 ? -13.217 24.776 36.685 1.00 66.25 171 ILE A N 1
ATOM 1336 C CA . ILE A 1 171 ? -13.660 23.681 37.562 1.00 66.25 171 ILE A CA 1
ATOM 1337 C C . ILE A 1 171 ? -12.822 23.638 38.848 1.00 66.25 171 ILE A C 1
ATOM 1339 O O . ILE A 1 171 ? -13.373 23.454 39.929 1.00 66.25 171 ILE A O 1
ATOM 1343 N N . LEU A 1 172 ? -11.502 23.815 38.753 1.00 71.50 172 LEU A N 1
ATOM 1344 C CA . LEU A 1 172 ? -10.603 23.806 39.913 1.00 71.50 172 LEU A CA 1
ATOM 1345 C C . LEU A 1 172 ? -10.798 25.024 40.825 1.00 71.50 172 LEU A C 1
ATOM 1347 O O . LEU A 1 172 ? -10.701 24.885 42.042 1.00 71.50 172 LEU A O 1
ATOM 1351 N N . GLU A 1 173 ? -11.084 26.195 40.258 1.00 71.50 173 GLU A N 1
ATOM 1352 C CA . GLU A 1 173 ? -11.459 27.394 41.018 1.00 71.50 173 GLU A CA 1
ATOM 1353 C C . GLU A 1 173 ? -12.788 27.186 41.748 1.00 71.50 173 GLU A C 1
ATOM 1355 O O . GLU A 1 173 ? -12.846 27.383 42.957 1.00 71.50 173 GLU A O 1
ATOM 1360 N N . ALA A 1 174 ? -13.800 26.635 41.070 1.00 64.75 174 ALA A N 1
ATOM 1361 C CA . ALA A 1 174 ? -15.072 26.289 41.701 1.00 64.75 174 ALA A CA 1
ATOM 1362 C C . ALA A 1 174 ? -14.916 25.270 42.849 1.00 64.75 174 ALA A C 1
ATOM 1364 O O . ALA A 1 174 ? -15.583 25.390 43.871 1.00 64.75 174 ALA A O 1
ATOM 1365 N N . ILE A 1 175 ? -14.017 24.285 42.721 1.00 66.44 175 ILE A N 1
ATOM 1366 C CA . ILE A 1 175 ? -13.697 23.347 43.813 1.00 66.44 175 ILE A CA 1
ATOM 1367 C C . ILE A 1 175 ? -13.054 24.085 44.992 1.00 66.44 175 ILE A C 1
ATOM 1369 O O . ILE A 1 175 ? -13.448 23.867 46.135 1.00 66.44 175 ILE A O 1
ATOM 1373 N N . ARG A 1 176 ? -12.094 24.975 44.718 1.00 69.25 176 ARG A N 1
ATOM 1374 C CA . ARG A 1 176 ? -11.411 25.763 45.750 1.00 69.25 176 ARG A CA 1
ATOM 1375 C C . ARG A 1 176 ? -12.396 26.645 46.520 1.00 69.25 176 ARG A C 1
ATOM 1377 O O . ARG A 1 176 ? -12.302 26.701 47.738 1.00 69.25 176 ARG A O 1
ATOM 1384 N N . ASP A 1 177 ? -13.351 27.264 45.830 1.00 62.50 177 ASP A N 1
ATOM 1385 C CA . ASP A 1 177 ? -14.373 28.132 46.430 1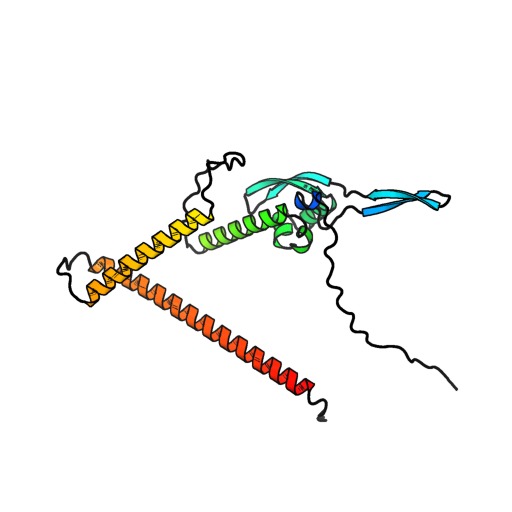.00 62.50 177 ASP A CA 1
ATOM 1386 C C . ASP A 1 177 ? -15.390 27.360 47.292 1.00 62.50 177 ASP A C 1
ATOM 1388 O O . ASP A 1 177 ? -15.920 27.896 48.271 1.00 62.50 177 ASP A O 1
ATOM 1392 N N . ILE A 1 178 ? -15.639 26.088 46.959 1.00 60.62 178 ILE A N 1
ATOM 1393 C CA 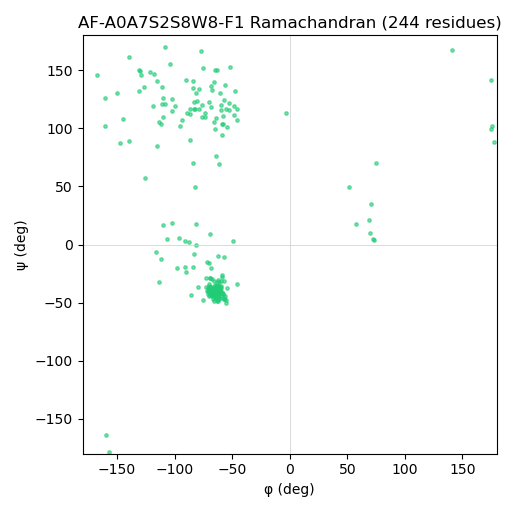. ILE A 1 178 ? -16.428 25.159 47.783 1.00 60.62 178 ILE A CA 1
ATOM 1394 C C . ILE A 1 178 ? -15.639 24.761 49.042 1.00 60.62 178 ILE A C 1
ATOM 1396 O O . ILE A 1 178 ? -16.200 24.724 50.135 1.00 60.62 178 ILE A O 1
ATOM 1400 N N . GLU A 1 179 ? -14.337 24.484 48.913 1.00 60.78 179 GLU A N 1
ATOM 1401 C CA . GLU A 1 179 ? -13.466 24.078 50.027 1.00 60.78 179 GLU A CA 1
ATOM 1402 C C . GLU A 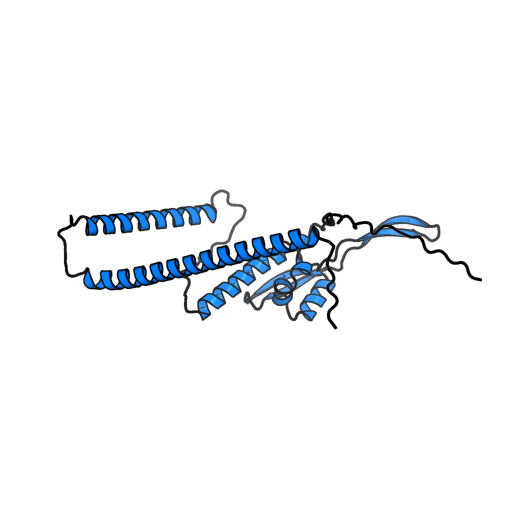1 179 ? -13.178 25.217 51.019 1.00 60.78 179 GLU A C 1
ATOM 1404 O O . GLU A 1 179 ? -13.065 24.973 52.221 1.00 60.78 179 GLU A O 1
ATOM 1409 N N . THR A 1 180 ? -13.085 26.464 50.546 1.00 64.06 180 THR A N 1
ATOM 1410 C CA . THR A 1 180 ? -12.873 27.656 51.387 1.00 64.06 180 THR A CA 1
ATOM 1411 C C . THR A 1 180 ? -14.166 28.205 51.998 1.00 64.06 180 THR A C 1
ATOM 1413 O O . THR A 1 180 ? -14.104 29.073 52.870 1.00 64.06 180 THR A O 1
ATOM 1416 N N . GLY A 1 181 ? -15.333 27.686 51.591 1.00 57.94 181 GLY A N 1
ATOM 1417 C CA . GLY A 1 181 ? -16.634 27.989 52.193 1.00 57.94 181 GLY A CA 1
ATOM 1418 C C . GLY A 1 181 ? -17.133 29.420 51.970 1.00 57.94 181 GLY A C 1
ATOM 1419 O O . GLY A 1 181 ? -17.971 29.898 52.731 1.00 57.94 181 GLY A O 1
ATOM 1420 N N . THR A 1 182 ? -16.626 30.129 50.958 1.00 57.16 182 THR A N 1
ATOM 1421 C CA . THR A 1 182 ? -16.912 31.561 50.756 1.00 57.16 182 THR A CA 1
ATOM 1422 C C . THR A 1 182 ? -18.169 31.871 49.940 1.00 57.16 182 THR A C 1
ATOM 1424 O O . THR A 1 182 ? -18.469 33.045 49.736 1.00 57.16 182 THR A O 1
ATOM 1427 N N . SER A 1 183 ? -18.950 30.882 49.498 1.00 49.34 183 SER A N 1
ATOM 1428 C CA . SER A 1 183 ? -20.194 31.131 48.754 1.00 49.34 183 SER A CA 1
ATOM 1429 C C . SER A 1 183 ? -21.441 30.727 49.548 1.00 49.34 183 SER A C 1
ATOM 1431 O O . SER A 1 183 ? -21.806 29.563 49.671 1.00 49.34 183 SER A O 1
ATOM 1433 N N . GLN A 1 184 ? -22.136 31.735 50.081 1.00 50.25 184 GLN A N 1
ATOM 1434 C CA . GLN A 1 184 ? -23.566 31.644 50.371 1.00 50.25 184 GLN A CA 1
ATOM 1435 C C . GLN A 1 184 ? -24.322 31.697 49.030 1.00 50.25 184 GLN A C 1
ATOM 1437 O O . GLN A 1 184 ? -24.356 32.752 48.402 1.00 50.25 184 GLN A O 1
ATOM 1442 N N . GLY A 1 185 ? -24.924 30.588 48.586 1.00 39.50 185 GLY A N 1
ATOM 1443 C CA . GLY A 1 185 ? -25.813 30.590 47.415 1.00 39.50 185 GLY A CA 1
ATOM 1444 C C . GLY A 1 185 ? -26.320 29.210 46.971 1.00 39.50 185 GLY A C 1
ATOM 1445 O O . GLY A 1 185 ? -25.641 28.519 46.229 1.00 39.50 185 GLY A O 1
ATOM 1446 N N . ASP A 1 186 ? -27.557 28.886 47.368 1.00 41.22 186 ASP A N 1
ATOM 1447 C CA . ASP A 1 186 ? -28.513 27.955 46.728 1.00 41.22 186 ASP A CA 1
ATOM 1448 C C . ASP A 1 186 ? -28.329 26.417 46.823 1.00 41.22 186 ASP A C 1
ATOM 1450 O O . ASP A 1 186 ? -28.227 25.682 45.841 1.00 41.22 186 ASP A O 1
ATOM 1454 N N . MET A 1 187 ? -28.551 25.915 48.042 1.00 42.06 187 MET A N 1
ATOM 1455 C CA . MET A 1 187 ? -28.664 24.513 48.510 1.00 42.06 187 MET A CA 1
ATOM 1456 C C . MET A 1 187 ? -29.597 23.523 47.745 1.00 42.06 187 MET A C 1
ATOM 1458 O O . MET A 1 187 ? -29.763 22.378 48.186 1.00 42.06 187 MET A O 1
ATOM 1462 N N . ALA A 1 188 ? -30.256 23.897 46.640 1.00 42.41 188 ALA A N 1
ATOM 1463 C CA . ALA A 1 188 ? -31.317 23.083 46.010 1.00 42.41 188 ALA A CA 1
ATOM 1464 C C . ALA A 1 188 ? -30.991 22.520 44.607 1.00 42.41 188 ALA A C 1
ATOM 1466 O O . ALA A 1 188 ? -31.431 21.413 44.285 1.00 42.41 188 ALA A O 1
ATOM 1467 N N . LEU A 1 189 ? -30.197 23.217 43.785 1.00 40.22 189 LEU A N 1
ATOM 1468 C CA . LEU A 1 189 ? -29.766 22.751 42.447 1.00 40.22 189 LEU A CA 1
ATOM 1469 C C . LEU A 1 189 ? -28.535 21.827 42.503 1.00 40.22 189 LEU A C 1
ATOM 1471 O O . LEU A 1 189 ? -28.303 20.998 41.621 1.00 40.22 189 LEU A O 1
ATOM 1475 N N . GLU A 1 190 ? -27.814 21.900 43.611 1.00 44.97 190 GLU A N 1
ATOM 1476 C CA . GLU A 1 190 ? -26.581 21.188 43.913 1.00 44.97 190 GLU A CA 1
ATOM 1477 C C . GLU A 1 190 ? -26.736 19.660 44.021 1.00 44.97 190 GLU A C 1
ATOM 1479 O O . GLU A 1 190 ? -25.885 18.908 43.552 1.00 44.97 190 GLU A O 1
ATOM 1484 N N . LYS A 1 191 ? -27.857 19.136 44.538 1.00 40.25 191 LYS A N 1
ATOM 1485 C CA . LYS A 1 191 ? -28.006 17.680 44.776 1.00 40.25 191 LYS A CA 1
ATOM 1486 C C . LYS A 1 191 ? -28.082 16.823 43.503 1.00 40.25 191 LYS A C 1
ATOM 1488 O O . LYS A 1 191 ? -27.836 15.617 43.576 1.00 40.25 191 LYS A O 1
ATOM 1493 N N . ARG A 1 192 ? -28.421 17.407 42.345 1.00 35.53 192 ARG A N 1
ATOM 1494 C CA . ARG A 1 192 ? -28.370 16.708 41.043 1.00 35.53 192 ARG A CA 1
ATOM 1495 C C . ARG A 1 192 ? -26.975 16.790 40.421 1.00 35.53 192 ARG A C 1
ATOM 1497 O O . ARG A 1 192 ? -26.461 15.757 40.003 1.00 35.53 192 ARG A O 1
ATOM 1504 N N . GLY A 1 193 ? -26.345 17.966 40.461 1.00 42.75 193 GLY A N 1
ATOM 1505 C CA . GLY A 1 193 ? -24.979 18.171 39.967 1.00 42.75 193 GLY A CA 1
ATOM 1506 C C . GLY A 1 193 ? -23.927 17.385 40.756 1.00 42.75 193 GLY A C 1
ATOM 1507 O O . GLY A 1 193 ? -23.048 16.767 40.161 1.00 42.75 193 GLY A O 1
ATOM 1508 N N . TYR A 1 194 ? -24.064 17.295 42.084 1.00 44.53 194 TYR A N 1
ATOM 1509 C CA . TYR A 1 194 ? -23.142 16.531 42.930 1.00 44.53 194 TYR A CA 1
ATOM 1510 C C . TYR A 1 194 ? -23.180 15.019 42.664 1.00 44.53 194 TYR A C 1
ATOM 1512 O O . TYR A 1 194 ? -22.140 14.373 42.746 1.00 44.53 194 TYR A O 1
ATOM 1520 N N . ARG A 1 195 ? -24.325 14.444 42.261 1.00 39.91 195 ARG A N 1
ATOM 1521 C CA . ARG A 1 195 ? -24.402 13.017 41.881 1.00 39.91 195 ARG A CA 1
ATOM 1522 C C . ARG A 1 195 ? -23.688 12.723 40.561 1.00 39.91 195 ARG A C 1
ATOM 1524 O O . ARG A 1 195 ? -23.020 11.697 40.448 1.00 39.91 195 ARG A O 1
ATOM 1531 N N . GLU A 1 196 ? -23.802 13.612 39.576 1.00 49.16 196 GLU A N 1
ATOM 1532 C CA . GLU A 1 196 ? -23.073 13.487 38.306 1.00 49.16 196 GLU A CA 1
ATOM 1533 C C . GLU A 1 196 ? -21.569 13.712 38.485 1.00 49.16 196 GLU A C 1
ATOM 1535 O O . GLU A 1 196 ? -20.767 12.954 37.937 1.00 49.16 196 GLU A O 1
ATOM 1540 N N . LEU A 1 197 ? -21.172 14.692 39.302 1.00 47.00 197 LEU A N 1
ATOM 1541 C CA . LEU A 1 197 ? -19.770 14.947 39.631 1.00 47.00 197 LEU A CA 1
ATOM 1542 C C . LEU A 1 197 ? -19.150 13.799 40.438 1.00 47.00 197 LEU A C 1
ATOM 1544 O O . LEU A 1 197 ? -18.036 13.383 40.126 1.00 47.00 197 LEU A O 1
ATOM 1548 N N . GLU A 1 198 ? -19.866 13.205 41.397 1.00 52.38 198 GLU A N 1
ATOM 1549 C CA . GLU A 1 198 ? -19.397 12.016 42.124 1.00 52.38 198 GLU A CA 1
ATOM 1550 C C . GLU A 1 198 ? -19.180 10.809 41.205 1.00 52.38 198 GLU A C 1
ATOM 1552 O O . GLU A 1 198 ? -18.174 10.105 41.334 1.00 52.38 198 GLU A O 1
ATOM 1557 N N . LEU A 1 199 ? -20.098 10.558 40.263 1.00 53.50 199 LEU A N 1
ATOM 1558 C CA . LEU A 1 199 ? -19.947 9.488 39.272 1.00 53.50 199 LEU A CA 1
ATOM 1559 C C . LEU A 1 199 ? -18.733 9.737 38.365 1.00 53.50 199 LEU A C 1
ATOM 1561 O O . LEU A 1 199 ? -17.969 8.813 38.084 1.00 53.50 199 LEU A O 1
ATOM 1565 N N . ARG A 1 200 ? -18.496 10.992 37.974 1.00 52.22 200 ARG A N 1
ATOM 1566 C CA . ARG A 1 200 ? -17.365 11.396 37.127 1.00 52.22 200 ARG A CA 1
ATOM 1567 C C . ARG A 1 200 ? -16.027 11.315 37.867 1.00 52.22 200 ARG A C 1
ATOM 1569 O O . ARG A 1 200 ? -15.061 10.794 37.317 1.00 52.22 200 ARG A O 1
ATOM 1576 N N . VAL A 1 201 ? -15.979 11.714 39.138 1.00 52.56 201 VAL A N 1
ATOM 1577 C CA . VAL A 1 201 ? -14.807 11.559 40.018 1.00 52.56 201 VAL A CA 1
ATOM 1578 C C . VAL A 1 201 ? -14.511 10.081 40.293 1.00 52.56 201 VAL A C 1
ATOM 1580 O O . VAL A 1 201 ? -13.345 9.687 40.280 1.00 52.56 201 VAL A O 1
ATOM 1583 N N . LYS A 1 202 ? -15.531 9.226 40.467 1.00 53.25 202 LYS A N 1
ATOM 1584 C CA . LYS A 1 202 ? -15.353 7.763 40.574 1.00 53.25 202 LYS A CA 1
ATOM 1585 C C . LYS A 1 202 ? -14.770 7.156 39.295 1.00 53.25 202 LYS A C 1
ATOM 1587 O O . LYS A 1 202 ? -13.882 6.311 39.386 1.00 53.25 202 LYS A O 1
ATOM 1592 N N . LEU A 1 203 ? -15.207 7.610 38.119 1.00 53.97 203 LEU A N 1
ATOM 1593 C CA . LEU A 1 203 ? -14.664 7.174 36.826 1.00 53.97 203 LEU A CA 1
ATOM 1594 C C . LEU A 1 203 ? -13.214 7.639 36.611 1.00 53.97 203 LEU A C 1
ATOM 1596 O O . LEU A 1 203 ? -12.383 6.846 36.173 1.00 53.97 203 LEU A O 1
ATOM 1600 N N . VAL A 1 204 ? -12.880 8.882 36.978 1.00 54.78 204 VAL A N 1
ATOM 1601 C CA . VAL A 1 204 ? -11.512 9.428 36.882 1.00 54.78 204 VAL A CA 1
ATOM 1602 C C . VAL A 1 204 ? -10.561 8.741 37.868 1.00 54.78 204 VAL A C 1
ATOM 1604 O O . VAL A 1 204 ? -9.467 8.338 37.474 1.00 54.78 204 VAL A O 1
ATOM 1607 N N . ARG A 1 205 ? -10.989 8.502 39.116 1.00 51.97 205 ARG A N 1
ATOM 1608 C CA . ARG A 1 205 ? -10.226 7.710 40.102 1.00 51.97 205 ARG A CA 1
ATOM 1609 C C . ARG A 1 205 ? -10.062 6.246 39.662 1.00 51.97 205 ARG A C 1
ATOM 1611 O O . ARG A 1 205 ? -9.000 5.654 39.849 1.00 51.97 205 ARG A O 1
ATOM 1618 N N . GLY A 1 206 ? -11.071 5.665 39.007 1.00 52.66 206 GLY A N 1
ATOM 1619 C CA . GLY A 1 206 ? -10.976 4.349 38.360 1.00 52.66 206 GLY A CA 1
ATOM 1620 C C . GLY A 1 206 ? -9.977 4.316 37.194 1.00 52.66 206 GLY A C 1
ATOM 1621 O O . GLY A 1 206 ? -9.260 3.335 37.010 1.00 52.66 206 GLY A O 1
ATOM 1622 N N . HIS A 1 207 ? -9.875 5.408 36.434 1.00 54.72 207 HIS A N 1
ATOM 1623 C CA . HIS A 1 207 ? -8.888 5.561 35.364 1.00 54.72 207 HIS A CA 1
ATOM 1624 C C . HIS A 1 207 ? -7.459 5.742 35.892 1.00 54.72 207 HIS A C 1
ATOM 1626 O O . HIS A 1 207 ? -6.541 5.136 35.341 1.00 54.72 207 HIS A O 1
ATOM 1632 N N . GLN A 1 208 ? -7.270 6.511 36.971 1.00 45.69 208 GLN A N 1
ATOM 1633 C CA . GLN A 1 208 ? -5.971 6.679 37.635 1.00 45.69 208 GLN A CA 1
ATOM 1634 C C . GLN A 1 208 ? -5.470 5.354 38.215 1.00 45.69 208 GLN A C 1
ATOM 1636 O O . GLN A 1 208 ? -4.390 4.916 37.853 1.00 45.69 208 GLN A O 1
ATOM 1641 N N . THR A 1 209 ? -6.303 4.613 38.951 1.00 55.50 209 THR A N 1
ATOM 1642 C CA . THR A 1 209 ? -5.918 3.287 39.482 1.00 55.50 209 THR A CA 1
ATOM 1643 C C . THR A 1 209 ? -5.599 2.254 38.391 1.00 55.50 209 THR A C 1
ATOM 1645 O O . THR A 1 209 ? -4.759 1.373 38.587 1.00 55.50 209 THR A O 1
ATOM 1648 N N . LYS A 1 210 ? -6.237 2.351 37.215 1.00 55.16 210 LYS A N 1
ATOM 1649 C CA . LYS A 1 210 ? -5.910 1.523 36.042 1.00 55.16 210 LYS A CA 1
ATOM 1650 C C . LYS A 1 210 ? -4.578 1.939 35.404 1.00 55.16 210 LYS A C 1
ATOM 1652 O O . LYS A 1 210 ? -3.837 1.065 34.958 1.00 55.16 210 LYS A O 1
ATOM 1657 N N . MET A 1 211 ? -4.270 3.236 35.390 1.00 54.69 211 MET A N 1
ATOM 1658 C CA . MET A 1 211 ? -2.984 3.774 34.937 1.00 54.69 211 MET A CA 1
ATOM 1659 C C . MET A 1 211 ? -1.851 3.403 35.900 1.00 54.69 211 MET A C 1
ATOM 1661 O O . MET A 1 211 ? -0.806 2.949 35.449 1.00 54.69 211 MET A O 1
ATOM 1665 N N . ASP A 1 212 ? -2.092 3.472 37.208 1.00 60.28 212 ASP A N 1
ATOM 1666 C CA . ASP A 1 212 ? -1.136 3.088 38.249 1.00 60.28 212 ASP A CA 1
ATOM 1667 C C . ASP A 1 212 ? -0.816 1.588 38.175 1.00 60.28 212 ASP A C 1
ATOM 1669 O O . ASP A 1 212 ? 0.349 1.202 38.204 1.00 60.28 212 ASP A O 1
ATOM 1673 N N . LYS A 1 213 ? -1.827 0.729 37.952 1.00 61.22 213 LYS A N 1
ATOM 1674 C CA . LYS A 1 213 ? -1.610 -0.707 37.684 1.00 61.22 213 LYS A CA 1
ATOM 1675 C C . LYS A 1 213 ? -0.798 -0.959 36.413 1.00 61.22 213 LYS A C 1
ATOM 1677 O O . LYS A 1 213 ? 0.027 -1.865 36.397 1.00 61.22 213 LYS A O 1
ATOM 1682 N N . LEU A 1 214 ? -1.026 -0.192 35.346 1.00 64.94 214 LEU A N 1
ATOM 1683 C CA . LEU A 1 214 ? -0.260 -0.316 34.100 1.00 64.94 214 LEU A CA 1
ATOM 1684 C C . LEU A 1 214 ? 1.188 0.164 34.258 1.00 64.94 214 LEU A C 1
ATOM 1686 O O . LEU A 1 214 ? 2.085 -0.427 33.660 1.00 64.94 214 LEU A O 1
ATOM 1690 N N . MET A 1 215 ? 1.419 1.199 35.066 1.00 67.56 215 MET A N 1
ATOM 1691 C CA . MET A 1 215 ? 2.755 1.693 35.400 1.00 67.56 215 MET A CA 1
ATOM 1692 C C . MET A 1 215 ? 3.524 0.687 36.260 1.00 67.56 215 MET A C 1
ATOM 1694 O O . MET A 1 215 ? 4.666 0.379 35.935 1.00 67.56 215 MET A O 1
ATOM 1698 N N . LEU A 1 216 ? 2.873 0.086 37.258 1.00 71.06 216 LEU A N 1
ATOM 1699 C CA . LEU A 1 216 ? 3.475 -0.941 38.112 1.00 71.06 216 LEU A CA 1
ATOM 1700 C C . LEU A 1 216 ? 3.849 -2.204 37.313 1.00 71.06 216 LEU A C 1
ATOM 1702 O O . LEU A 1 216 ? 4.968 -2.695 37.402 1.00 71.06 216 LEU A O 1
ATOM 1706 N N . LEU A 1 217 ? 2.955 -2.669 36.429 1.00 64.88 217 LEU A N 1
ATOM 1707 C CA . LEU A 1 217 ? 3.232 -3.796 35.525 1.00 64.88 217 LEU A CA 1
ATOM 1708 C C . LEU A 1 217 ? 4.365 -3.498 34.532 1.00 64.88 217 LEU A C 1
ATOM 1710 O O . LEU A 1 217 ? 5.095 -4.402 34.120 1.00 64.88 217 LEU A O 1
ATOM 1714 N N . LYS A 1 218 ? 4.510 -2.236 34.116 1.00 67.69 218 LYS A N 1
ATOM 1715 C CA . LYS A 1 218 ? 5.612 -1.801 33.254 1.00 67.69 218 LYS A CA 1
ATOM 1716 C C . LYS A 1 218 ? 6.941 -1.828 34.014 1.00 67.69 218 LYS A C 1
ATOM 1718 O O . LYS A 1 218 ? 7.922 -2.325 33.467 1.00 67.69 218 LYS A O 1
ATOM 1723 N N . GLU A 1 219 ? 6.966 -1.343 35.252 1.00 73.25 219 GLU A N 1
ATOM 1724 C CA . GLU A 1 219 ? 8.151 -1.372 36.118 1.00 73.25 219 GLU A CA 1
ATOM 1725 C C . GLU A 1 219 ? 8.589 -2.813 36.423 1.00 73.25 219 GLU A C 1
ATOM 1727 O O . GLU A 1 219 ? 9.753 -3.153 36.206 1.00 73.25 219 GLU A O 1
ATOM 1732 N N . GLU A 1 220 ? 7.654 -3.704 36.770 1.00 72.88 220 GLU A N 1
ATOM 1733 C CA . GLU A 1 220 ? 7.928 -5.137 36.960 1.00 72.88 220 GLU A CA 1
ATOM 1734 C C . GLU A 1 220 ? 8.509 -5.793 35.693 1.00 72.88 220 GLU A C 1
ATOM 1736 O O . GLU A 1 220 ? 9.453 -6.586 35.753 1.00 72.88 220 GLU A O 1
ATOM 1741 N N . ALA A 1 221 ? 7.977 -5.462 34.512 1.00 66.62 221 ALA A N 1
ATOM 1742 C CA . ALA A 1 221 ? 8.494 -5.978 33.246 1.00 66.62 221 ALA A CA 1
ATOM 1743 C C . ALA A 1 221 ? 9.922 -5.481 32.949 1.00 66.62 221 ALA A C 1
ATOM 1745 O O . ALA A 1 221 ? 10.751 -6.243 32.440 1.00 66.62 221 ALA A O 1
ATOM 1746 N N . GLU A 1 222 ? 10.230 -4.226 33.280 1.00 77.81 222 GLU A N 1
ATOM 1747 C CA . GLU A 1 222 ? 11.566 -3.646 33.124 1.00 77.81 222 GLU A CA 1
ATOM 1748 C C . GLU A 1 222 ? 12.581 -4.263 34.098 1.00 77.81 222 GLU A C 1
ATOM 1750 O O . GLU A 1 222 ? 13.720 -4.540 33.709 1.00 77.81 222 GLU A O 1
ATOM 1755 N N . GLU A 1 223 ? 12.179 -4.548 35.335 1.00 76.12 223 GLU A N 1
ATOM 1756 C CA . GLU A 1 223 ? 13.019 -5.237 36.318 1.00 76.12 223 GLU A CA 1
ATOM 1757 C C . GLU A 1 223 ? 13.300 -6.687 35.922 1.00 76.12 223 GLU A C 1
ATOM 1759 O O . GLU A 1 223 ? 14.457 -7.114 35.936 1.00 76.12 223 GLU A O 1
ATOM 1764 N N . ASN A 1 224 ? 12.289 -7.417 35.450 1.00 74.25 224 ASN A N 1
ATOM 1765 C CA . ASN A 1 224 ? 12.453 -8.769 34.913 1.00 74.25 224 ASN A CA 1
ATOM 1766 C C . ASN A 1 224 ? 13.395 -8.804 33.698 1.00 74.25 224 ASN A C 1
ATOM 1768 O O . ASN A 1 224 ? 14.204 -9.721 33.527 1.00 74.25 224 ASN A O 1
ATOM 1772 N N . LEU A 1 225 ? 13.353 -7.776 32.850 1.00 78.25 225 LEU A N 1
ATOM 1773 C CA . LEU A 1 225 ? 14.302 -7.636 31.749 1.00 78.25 225 LEU A CA 1
ATOM 1774 C C . LEU A 1 225 ? 15.731 -7.387 32.266 1.00 78.25 225 LEU A C 1
ATOM 1776 O O . LEU A 1 225 ? 16.694 -7.957 31.754 1.00 78.25 225 LEU A O 1
ATOM 1780 N N . ARG A 1 226 ? 15.896 -6.553 33.299 1.00 72.38 226 ARG A N 1
ATOM 1781 C CA . ARG A 1 226 ? 17.208 -6.276 33.908 1.00 72.38 226 ARG A CA 1
ATOM 1782 C C . ARG A 1 226 ? 17.806 -7.521 34.558 1.00 72.38 226 ARG A C 1
ATOM 1784 O O . ARG A 1 226 ? 18.989 -7.791 34.346 1.00 72.38 226 ARG A O 1
ATOM 1791 N N . THR A 1 227 ? 17.012 -8.290 35.301 1.00 73.69 227 THR A N 1
ATOM 1792 C CA . THR A 1 227 ? 17.464 -9.519 35.972 1.00 73.69 227 THR A CA 1
ATOM 1793 C C . THR A 1 227 ? 17.831 -10.604 34.965 1.00 73.69 227 THR A C 1
ATOM 1795 O O . THR A 1 227 ? 18.906 -11.191 35.075 1.00 73.69 227 THR A O 1
ATOM 1798 N N . THR A 1 228 ? 17.024 -10.810 33.921 1.00 72.12 228 THR A N 1
ATOM 1799 C CA . THR A 1 228 ? 17.324 -11.776 32.848 1.00 72.12 228 THR A CA 1
ATOM 1800 C C . THR A 1 228 ? 18.571 -11.392 32.049 1.00 72.12 228 THR A C 1
ATOM 1802 O O . THR A 1 228 ? 19.423 -12.241 31.773 1.00 72.12 228 THR A O 1
ATOM 1805 N N . LEU A 1 229 ? 18.746 -10.108 31.718 1.00 73.69 229 LEU A N 1
ATOM 1806 C CA . LEU A 1 229 ? 19.968 -9.614 31.076 1.00 73.69 229 LEU A CA 1
ATOM 1807 C C . LEU A 1 229 ? 21.192 -9.762 31.988 1.00 73.69 229 LEU A C 1
ATOM 1809 O O . LEU A 1 229 ? 22.273 -10.103 31.504 1.00 73.69 229 LEU A O 1
ATOM 1813 N N . HIS A 1 230 ? 21.032 -9.547 33.296 1.00 73.06 230 HIS A N 1
ATOM 1814 C CA . HIS A 1 230 ? 22.088 -9.758 34.281 1.00 73.06 230 HIS A CA 1
ATOM 1815 C C . HIS A 1 230 ? 22.477 -11.240 34.384 1.00 73.06 230 HIS A C 1
ATOM 1817 O O . HIS A 1 230 ? 23.655 -11.558 34.240 1.00 73.06 230 HIS A O 1
ATOM 1823 N N . GLN A 1 231 ? 21.509 -12.151 34.517 1.00 68.94 231 GLN A N 1
ATOM 1824 C CA . GLN A 1 231 ? 21.729 -13.603 34.521 1.00 68.94 231 GLN A CA 1
ATOM 1825 C C . GLN A 1 231 ? 22.429 -14.072 33.241 1.00 68.94 231 GLN A C 1
ATOM 1827 O O . GLN A 1 231 ? 23.435 -14.774 33.306 1.00 68.94 231 GLN A O 1
ATOM 1832 N N . LYS A 1 232 ? 21.983 -13.605 32.069 1.00 67.62 232 LYS A N 1
ATOM 1833 C CA . LYS A 1 232 ? 22.624 -13.909 30.780 1.00 67.62 232 LYS A CA 1
ATOM 1834 C C . LYS A 1 232 ? 24.069 -13.401 30.715 1.00 67.62 232 LYS A C 1
ATOM 1836 O O . LYS A 1 232 ? 24.939 -14.078 30.171 1.00 67.62 232 LYS A O 1
ATOM 1841 N N . LYS A 1 233 ? 24.340 -12.225 31.289 1.00 73.50 233 LYS A N 1
ATOM 1842 C CA . LYS A 1 233 ? 25.684 -11.636 31.373 1.00 73.50 233 LYS A CA 1
ATOM 1843 C C . LYS A 1 233 ? 26.591 -12.413 32.334 1.00 73.50 233 LYS A C 1
ATOM 1845 O O . LYS A 1 233 ? 27.765 -12.587 32.022 1.00 73.50 233 LYS A O 1
ATOM 1850 N N . VAL A 1 234 ? 26.064 -12.909 33.453 1.00 70.56 234 VAL A N 1
ATOM 1851 C CA . VAL A 1 234 ? 26.785 -13.774 34.406 1.00 70.56 234 VAL A CA 1
ATOM 1852 C C . VAL A 1 234 ? 27.103 -15.134 33.774 1.00 70.56 234 VAL A C 1
ATOM 1854 O O . VAL A 1 234 ? 28.261 -15.541 33.781 1.00 70.56 234 VAL A O 1
ATOM 1857 N N . LEU A 1 235 ? 26.127 -15.772 33.119 1.00 60.84 235 LEU A N 1
ATOM 1858 C CA . LEU A 1 235 ? 26.318 -17.038 32.396 1.00 60.84 235 LEU A CA 1
ATOM 1859 C C . LEU A 1 235 ? 27.331 -16.909 31.248 1.00 60.84 235 LEU A C 1
ATOM 1861 O O . LEU A 1 235 ? 28.134 -17.805 31.028 1.00 60.84 235 LEU A O 1
ATOM 1865 N N . SER A 1 236 ? 27.368 -15.764 30.557 1.00 60.44 236 SER A N 1
ATOM 1866 C CA . SER A 1 236 ? 28.380 -15.505 29.519 1.00 60.44 236 SER A CA 1
ATOM 1867 C C . SER A 1 236 ? 29.799 -15.261 30.055 1.00 60.44 236 SER A C 1
ATOM 1869 O O . SER A 1 236 ? 30.748 -15.270 29.276 1.00 60.44 236 SER A O 1
ATOM 1871 N N . ARG A 1 237 ? 29.952 -15.002 31.362 1.00 58.56 237 ARG A N 1
ATOM 1872 C CA . ARG A 1 237 ? 31.242 -14.718 32.016 1.00 58.56 237 ARG A CA 1
ATOM 1873 C C . ARG A 1 237 ? 31.857 -15.943 32.704 1.00 58.56 237 ARG A C 1
ATOM 1875 O O . ARG A 1 237 ? 33.069 -15.946 32.876 1.00 58.56 237 ARG A O 1
ATOM 1882 N N . ASN A 1 238 ? 31.064 -16.970 33.022 1.00 54.97 238 ASN A N 1
ATOM 1883 C CA . ASN A 1 238 ? 31.524 -18.235 33.609 1.00 54.97 238 ASN A CA 1
ATOM 1884 C C . ASN A 1 238 ? 31.269 -19.414 32.643 1.00 54.97 238 ASN A C 1
ATOM 1886 O O . ASN A 1 238 ? 30.246 -20.083 32.772 1.00 54.97 238 ASN A O 1
ATOM 1890 N N . PRO A 1 239 ? 32.160 -19.711 31.680 1.00 54.38 239 PRO A N 1
ATOM 1891 C CA . PRO A 1 239 ? 32.013 -20.863 30.786 1.00 54.38 239 PRO A CA 1
ATOM 1892 C C . PRO A 1 239 ? 32.508 -22.175 31.432 1.00 54.38 239 PRO A C 1
ATOM 1894 O O . PRO A 1 239 ? 33.325 -22.875 30.841 1.00 54.38 239 PRO A O 1
ATOM 1897 N N . ALA A 1 240 ? 32.079 -22.495 32.658 1.00 53.06 240 ALA A N 1
ATOM 1898 C CA . ALA A 1 240 ? 32.456 -23.747 33.323 1.00 53.06 240 ALA A CA 1
ATOM 1899 C C . ALA A 1 240 ? 31.498 -24.101 34.472 1.00 53.06 240 ALA A C 1
ATOM 1901 O O . ALA A 1 240 ? 31.595 -23.503 35.541 1.00 53.06 240 ALA A O 1
ATOM 1902 N N . TYR A 1 241 ? 30.585 -25.047 34.225 1.00 42.38 241 TYR A N 1
ATOM 1903 C CA . TYR A 1 241 ? 30.228 -26.172 35.107 1.00 42.38 241 TYR A CA 1
ATOM 1904 C C . TYR A 1 241 ? 29.092 -26.966 34.434 1.00 42.38 241 TYR A C 1
ATOM 1906 O O . TYR A 1 241 ? 27.913 -26.688 34.647 1.00 42.38 241 TYR A O 1
ATOM 1914 N N . ASP A 1 242 ? 29.454 -27.932 33.588 1.00 40.38 242 ASP A N 1
ATOM 1915 C CA . ASP A 1 242 ? 28.562 -29.042 33.249 1.00 40.38 242 ASP A CA 1
ATOM 1916 C C . ASP A 1 242 ? 28.577 -29.988 34.458 1.00 40.38 242 ASP A C 1
ATOM 1918 O O . ASP A 1 242 ? 29.608 -30.579 34.776 1.00 40.38 242 ASP A O 1
ATOM 1922 N N . PHE A 1 243 ? 27.465 -30.058 35.194 1.00 40.94 243 PHE A N 1
ATOM 1923 C CA . PHE A 1 243 ? 27.254 -31.098 36.198 1.00 40.94 243 PHE A CA 1
ATOM 1924 C C . PHE A 1 243 ? 26.644 -32.310 35.499 1.00 40.94 243 PHE A C 1
ATOM 1926 O O . PHE A 1 243 ? 25.491 -32.274 35.066 1.00 40.94 243 PHE A O 1
ATOM 1933 N N . ASP A 1 244 ? 27.428 -33.382 35.430 1.00 44.75 244 ASP A N 1
ATOM 1934 C CA . ASP A 1 244 ? 26.940 -34.741 35.248 1.00 44.75 244 ASP A CA 1
ATOM 1935 C C . ASP A 1 244 ? 25.800 -35.015 36.238 1.00 44.75 244 ASP A C 1
ATOM 1937 O O . ASP A 1 244 ? 26.002 -34.980 37.452 1.00 44.75 244 ASP A O 1
ATOM 1941 N N . THR A 1 245 ? 24.604 -35.314 35.730 1.00 46.44 245 THR A N 1
ATOM 1942 C CA . THR A 1 245 ? 23.589 -36.074 36.470 1.00 46.44 245 THR A CA 1
ATOM 1943 C C . THR A 1 245 ? 22.809 -36.961 35.497 1.00 46.44 245 THR A C 1
ATOM 1945 O O . THR A 1 245 ? 22.053 -36.456 34.675 1.00 46.44 245 THR A O 1
ATOM 1948 N N . ASN A 1 246 ? 23.096 -38.266 35.612 1.00 41.53 246 ASN A N 1
ATOM 1949 C CA . ASN A 1 246 ? 22.356 -39.487 35.240 1.00 41.53 246 ASN A CA 1
ATOM 1950 C C . ASN A 1 246 ? 21.319 -39.446 34.109 1.00 41.53 246 ASN A C 1
ATOM 1952 O O . ASN A 1 246 ? 20.226 -38.873 34.312 1.00 41.53 246 ASN A O 1
#

Nearest PDB structures (foldseek):
  6xyw-assembly1_Ax  TM=9.021E-01  e=4.192E-09  Arabidopsis thaliana
  3j6b-assembly1_S  TM=7.696E-01  e=1.968E-08  Saccharomyces cerevisiae
  5mrc-assembly1_S  TM=5.711E-01  e=4.768E-09  Saccharomyces cerevisiae
  6z1p-assembly1_AB  TM=4.235E-01  e=2.848E-09  Tetrahymena thermophila SB210
  6yxy-assembly1_A1  TM=7.832E-01  e=5.814E-05  Trypanosoma brucei brucei

InterPro domains:
  IPR001383 Large ribosomal subunit protein bL28, bacteria [TIGR00009] (33-83)
  IPR026569 Large ribosomal subunit protein bL28 [PF00830] (30-87)
  IPR026569 Large ribosomal subunit protein bL28 [PTHR13528] (23-128)
  IPR034704 Large ribosomal subunit protein bL28/bL31-like superfamily [SSF143800] (28-97)
  IPR037147 Large ribosomal subunit protein bL28 superfamily [G3DSA:2.30.170.40] (30-101)

Organism: NCBI:txid96639

Mean predicted aligned error: 19.68 Å

Secondary structure (DSSP, 8-state):
-------------------PPP---HHHHTSB-TT---EEEEEE-TT--EEEEEEPPPEEEEEEE-TTT--EEEEEEEHHHHHHHHHTTSHHHHHHH-HHHHTT-HHHHHHHHHHHHHHHHHHHHHTT---------TT----TT-TT----HHHHHHHHHHHHHHHHHHHHHHHHHHHTT-----TTTHHHHHHHHHHHHHHHHHHHHHHHHHHHHHHHHHHHHHHHHHHHHHHTT---------

Foldseek 3Di:
DDDDDDDDDDPPPPPPPPPDPDDQDPLLQQAQEQPDGKDWAWDQDPVRDTDIDIDDFAWDWDFFADPLVRDTDTGTYGPVRVVVCVVLVGPLSCLAVPVVRSVSYNVSVVVPVVSVVSVVCVVCVVVVNNPPDPPPPPPPDPDVPDPPDDPDPVNVVVVVVVVVVVVVVVVVVVVVCVVVVVDDDDPDVVVVVVVVVVVVVVVVVVVVVVVVVVVVVVVVVVVVVVVVVVVVVVCVVDPDDDDDDD

pLDDT: mean 70.58, std 21.6, range [33.44, 98.12]

Solvent-accessible surface area (backbone atoms only — not comparable to full-atom values): 15109 Å² total; per-residue (Å²): 141,79,92,79,89,84,88,83,74,82,88,68,77,75,73,78,71,75,76,74,79,73,88,73,54,78,67,35,31,71,23,45,35,54,80,64,62,72,44,78,52,65,47,70,46,98,86,66,53,71,43,87,45,77,44,74,72,63,69,46,81,44,78,44,66,31,82,86,78,73,44,75,47,78,41,43,31,19,65,66,26,53,52,46,26,62,74,53,71,31,56,58,47,34,48,70,76,38,46,82,42,41,63,70,11,56,52,49,51,54,49,41,53,54,49,52,50,49,52,51,50,52,52,33,54,75,69,68,47,74,75,90,64,78,79,75,65,93,79,72,75,86,61,96,80,53,95,87,71,72,82,47,77,65,52,59,50,50,53,50,51,52,53,52,51,56,52,50,50,53,53,52,51,54,50,50,44,60,74,70,64,77,69,90,80,69,94,72,69,47,71,61,54,53,54,55,50,50,53,49,50,51,51,50,53,51,50,49,56,53,48,51,51,51,51,51,54,48,51,53,52,53,50,52,49,51,53,51,54,47,51,54,53,51,55,71,70,52,93,76,81,89,76,91,76,136

Radius of gyration: 31.7 Å; Cα contacts (8 Å, |Δi|>4): 159; chains: 1; bounding box: 78×77×84 Å